Protein AF-W6K1G2-F1 (afdb_monomer)

pLDDT: mean 79.4, std 18.39, range [37.5, 97.88]

Solvent-accessible surface area (backbone atoms only — not comparable to full-atom values): 11078 Å² total; per-residue (Å²): 132,87,82,80,72,77,64,84,81,58,84,74,71,88,48,71,78,63,39,63,71,51,42,46,50,53,52,48,40,45,36,41,51,27,43,78,69,74,46,54,43,70,44,72,70,60,45,39,55,40,55,50,36,22,76,40,52,66,53,79,43,53,91,87,42,75,68,30,47,50,51,51,49,51,41,45,74,43,71,51,62,94,76,77,74,61,98,61,58,71,30,63,53,47,52,62,46,47,68,48,44,62,57,49,51,49,48,36,38,74,71,52,27,30,44,80,52,99,68,18,43,34,50,30,74,62,22,48,58,57,48,67,68,54,77,47,73,66,46,54,24,41,47,56,29,28,51,51,29,47,67,67,49,66,85,42,53,69,76,52,42,52,54,52,51,37,63,50,44,45,86,35,29,61,51,53,56,58,52,50,53,52,55,54,55,60,60,64,67,71,77,76,83,131

Nearest PDB structures (foldseek):
  1mw9-assembly1_X  TM=4.665E-01  e=3.250E-01  Escherichia coli
  7oyk-assembly2_CCC  TM=5.240E-01  e=6.792E-01  Bacillus subtilis subsp. subtilis str. 168
  8r3g-assembly1_C  TM=4.782E-01  e=9.580E-01  Bacillus subtilis
  4rul-assembly1_A  TM=3.986E-01  e=4.815E-01  Escherichia coli DH1
  7oyk-assembly2_DDD  TM=4.436E-01  e=1.225E+00  Bacillus subtilis subsp. subtilis str. 168

Radius of gyration: 17.87 Å; Cα contacts (8 Å, |Δi|>4): 187; chains: 1; bounding box: 50×49×45 Å

Organism: NCBI:txid1193182

Foldseek 3Di:
DDDPPPPPPPDDDPDLCVDLVSLLLLLLLLQLLCVVVVNADADLVLSLQLSLCLVPVVLLADPPDPVSVVLVVVLVVLVDDNPPDDVDQSLVVSVVSSVCSVVSVVVCVVVQQWDQDPRGIHGDPVSNVVSVPPPDSNSVSSSSSSNVSCVPQSVDDPVRNLVSSLVSSDPSSVSVVVVVVVVVVVVVVPPPDD

Secondary structure (DSSP, 8-state):
-------TTSPPP-SGGGSHHHHHHHHHHHHHHHHHTT--B--HHHHHHHHHHHH-GGGG--SS-HHHHHHHHHHHHTT--TT---SS-HHHHHHHHHHHHHHHHHHHHHTTSEEEETTEEEE-HHHHHHHHT--SHHHHHHHHHHHHHHHHHTTS-HHHHHHHHHHHHGGGGHHHHHHHHHHHHHHHTTS---

Structure (mmCIF, N/CA/C/O backbone):
data_AF-W6K1G2-F1
#
_entry.id   AF-W6K1G2-F1
#
loop_
_atom_site.group_PDB
_atom_site.id
_atom_site.type_symbol
_atom_site.label_atom_id
_atom_site.label_alt_id
_atom_site.label_comp_id
_atom_site.label_asym_id
_atom_site.label_entity_id
_atom_site.label_seq_id
_atom_site.pdbx_PDB_ins_code
_atom_site.Cartn_x
_atom_site.Cartn_y
_atom_site.Cartn_z
_atom_site.occupancy
_atom_site.B_iso_or_equiv
_atom_site.auth_seq_id
_atom_site.auth_comp_id
_atom_site.auth_asym_id
_atom_site.auth_atom_id
_atom_site.pdbx_PDB_model_num
ATOM 1 N N . MET A 1 1 ? 4.754 -32.978 22.670 1.00 40.12 1 MET A N 1
ATOM 2 C CA . MET A 1 1 ? 5.882 -32.391 21.921 1.00 40.12 1 MET A CA 1
ATOM 3 C C . MET A 1 1 ? 5.536 -32.533 20.452 1.00 40.12 1 MET A C 1
ATOM 5 O O . MET A 1 1 ? 5.491 -33.674 20.011 1.00 40.12 1 MET A O 1
ATOM 9 N N . PRO A 1 2 ? 5.142 -31.468 19.736 1.00 41.69 2 PRO A N 1
ATOM 10 C CA . PRO A 1 2 ? 4.895 -31.586 18.309 1.00 41.69 2 PRO A CA 1
ATOM 11 C C . PRO A 1 2 ? 6.233 -31.750 17.588 1.00 41.69 2 PRO A C 1
ATOM 13 O O . PRO A 1 2 ? 7.170 -30.987 17.817 1.00 41.69 2 PRO A O 1
ATOM 16 N N . ASP A 1 3 ? 6.304 -32.791 16.771 1.00 44.34 3 ASP A N 1
ATOM 17 C CA . ASP A 1 3 ? 7.420 -33.111 15.896 1.00 44.34 3 ASP A CA 1
ATOM 18 C C . ASP A 1 3 ? 7.492 -32.054 14.785 1.00 44.34 3 ASP A C 1
ATOM 20 O O . ASP A 1 3 ? 6.604 -31.953 13.938 1.00 44.34 3 ASP A O 1
ATOM 24 N N . HIS A 1 4 ? 8.516 -31.202 14.832 1.00 48.41 4 HIS A N 1
ATOM 25 C CA . HIS A 1 4 ? 8.842 -30.270 13.757 1.00 48.41 4 HIS A CA 1
ATOM 26 C C . HIS A 1 4 ? 9.741 -30.978 12.741 1.00 48.41 4 HIS A C 1
ATOM 28 O O . HIS A 1 4 ? 10.870 -30.554 12.489 1.00 48.41 4 HIS A O 1
ATOM 34 N N . SER A 1 5 ? 9.252 -32.068 12.152 1.00 51.19 5 SER A N 1
ATOM 35 C CA . SER A 1 5 ? 9.843 -32.613 10.939 1.00 51.19 5 SER A CA 1
ATOM 36 C C . SER A 1 5 ? 9.664 -31.561 9.843 1.00 51.19 5 SER A C 1
ATOM 38 O O . SER A 1 5 ? 8.561 -31.375 9.327 1.00 51.19 5 SER A O 1
ATOM 40 N N . LEU A 1 6 ? 10.727 -30.806 9.553 1.00 52.78 6 LEU A N 1
ATOM 41 C CA . LEU A 1 6 ? 10.796 -29.914 8.400 1.00 52.78 6 LEU A CA 1
ATOM 42 C C . LEU A 1 6 ? 10.468 -30.748 7.161 1.00 52.78 6 LEU A C 1
ATOM 44 O O . LEU A 1 6 ? 11.265 -31.587 6.747 1.00 52.78 6 LEU A O 1
ATOM 48 N N . ASP A 1 7 ? 9.276 -30.548 6.611 1.00 57.78 7 ASP A N 1
ATOM 49 C CA . ASP A 1 7 ? 8.881 -31.153 5.352 1.00 57.78 7 ASP A CA 1
ATOM 50 C C . ASP A 1 7 ? 9.747 -30.558 4.233 1.00 57.78 7 ASP A C 1
ATOM 52 O O . ASP A 1 7 ? 9.487 -29.471 3.718 1.00 57.78 7 ASP A O 1
ATOM 56 N N . LEU A 1 8 ? 10.813 -31.278 3.884 1.00 53.78 8 LEU A N 1
ATOM 57 C CA . LEU A 1 8 ? 11.755 -30.913 2.824 1.00 53.78 8 LEU A CA 1
ATOM 58 C C . LEU A 1 8 ? 11.122 -30.968 1.421 1.00 53.78 8 LEU A C 1
ATOM 60 O O . LEU A 1 8 ? 11.785 -30.600 0.453 1.00 53.78 8 LEU A O 1
ATOM 64 N N . SER A 1 9 ? 9.871 -31.434 1.295 1.00 55.88 9 SER A N 1
ATOM 65 C CA . SER A 1 9 ? 9.120 -31.440 0.034 1.00 55.88 9 SER A CA 1
ATOM 66 C C . SER A 1 9 ? 8.287 -30.173 -0.188 1.00 55.88 9 SER A C 1
ATOM 68 O O . SER A 1 9 ? 7.839 -29.919 -1.308 1.00 55.88 9 SER A O 1
ATOM 70 N N . SER A 1 10 ? 8.120 -29.343 0.846 1.00 50.88 10 SER A N 1
ATOM 71 C CA . SER A 1 10 ? 7.424 -28.067 0.724 1.00 50.88 10 SER A CA 1
ATOM 72 C C . SER A 1 10 ? 8.234 -27.094 -0.150 1.00 50.88 10 SER A C 1
ATOM 74 O O . SER A 1 10 ? 9.444 -26.947 0.053 1.00 50.88 10 SER A O 1
ATOM 76 N N . PRO A 1 11 ? 7.608 -26.405 -1.126 1.00 52.06 11 PRO A N 1
ATOM 77 C CA . PRO A 1 11 ? 8.314 -25.472 -1.996 1.00 52.06 11 PRO A CA 1
ATOM 78 C C . PRO A 1 11 ? 8.978 -24.375 -1.159 1.00 52.06 11 PRO A C 1
ATOM 80 O O . PRO A 1 11 ? 8.313 -23.668 -0.402 1.00 52.06 11 PRO A O 1
ATOM 83 N N . VAL A 1 12 ? 10.301 -24.242 -1.292 1.00 53.56 12 VAL A N 1
ATOM 84 C CA . VAL A 1 12 ? 11.078 -23.215 -0.588 1.00 53.56 12 VAL A CA 1
ATOM 85 C C . VAL A 1 12 ? 10.637 -21.841 -1.100 1.00 53.56 12 VAL A C 1
ATOM 87 O O . VAL A 1 12 ? 10.805 -21.588 -2.298 1.00 53.56 12 VAL A O 1
ATOM 90 N N . PRO A 1 13 ? 10.120 -20.951 -0.230 1.00 56.84 13 PRO A N 1
ATOM 91 C CA . PRO A 1 13 ? 9.790 -19.575 -0.590 1.00 56.84 13 PRO A CA 1
ATOM 92 C C . PRO A 1 13 ? 10.978 -18.903 -1.291 1.00 56.84 13 PRO A C 1
ATOM 94 O O . PRO A 1 13 ? 12.063 -18.805 -0.714 1.00 56.84 13 PRO A O 1
ATOM 97 N N . GLN A 1 14 ? 10.795 -18.476 -2.540 1.00 62.59 14 GLN A N 1
ATOM 98 C CA . GLN A 1 14 ? 11.872 -17.901 -3.357 1.00 62.59 14 GLN A CA 1
ATOM 99 C C . GLN A 1 14 ? 11.933 -16.378 -3.209 1.00 62.59 14 GLN A C 1
ATOM 101 O O . GLN A 1 14 ? 12.978 -15.772 -3.447 1.00 62.59 14 GLN A O 1
ATOM 106 N N . ALA A 1 15 ? 10.826 -15.754 -2.799 1.00 68.19 15 ALA A N 1
ATOM 107 C CA . ALA A 1 15 ? 10.725 -14.316 -2.617 1.00 68.19 15 ALA A CA 1
ATOM 108 C C . ALA A 1 15 ? 10.075 -13.948 -1.265 1.00 68.19 15 ALA A C 1
ATOM 110 O O . ALA A 1 15 ? 9.325 -14.740 -0.692 1.00 68.19 15 ALA A O 1
ATOM 111 N N . PRO A 1 16 ? 10.342 -12.748 -0.711 1.00 70.69 16 PRO A N 1
ATOM 112 C CA . PRO A 1 16 ? 9.756 -12.323 0.564 1.00 70.69 16 PRO A CA 1
ATOM 113 C C . PRO A 1 16 ? 8.219 -12.375 0.593 1.00 70.69 16 PRO A C 1
ATOM 115 O O . PRO A 1 16 ? 7.633 -12.704 1.622 1.00 70.69 16 PRO A O 1
ATOM 118 N N . ASP A 1 17 ? 7.561 -12.108 -0.538 1.00 73.06 17 ASP A N 1
ATOM 119 C CA . ASP A 1 17 ? 6.106 -12.156 -0.719 1.00 73.06 17 ASP A CA 1
ATOM 120 C C . ASP A 1 17 ? 5.518 -13.581 -0.699 1.00 73.06 17 ASP A C 1
ATOM 122 O O . ASP A 1 17 ? 4.303 -13.747 -0.575 1.00 73.06 17 ASP A O 1
ATOM 126 N N . ASP A 1 18 ? 6.342 -14.626 -0.701 1.00 74.69 18 ASP A N 1
ATOM 127 C CA . ASP A 1 18 ? 5.882 -15.998 -0.463 1.00 74.69 18 ASP A CA 1
ATOM 128 C C . ASP A 1 18 ? 5.580 -16.248 1.027 1.00 74.69 18 ASP A C 1
ATOM 130 O O . ASP A 1 18 ? 4.686 -17.031 1.367 1.00 74.69 18 ASP A O 1
ATOM 134 N N . TYR A 1 19 ? 6.221 -15.504 1.936 1.00 84.81 19 TYR A N 1
ATOM 135 C CA . TYR A 1 19 ? 5.977 -15.609 3.374 1.00 84.81 19 TYR A CA 1
ATOM 136 C C . TYR A 1 19 ? 4.716 -14.841 3.787 1.00 84.81 19 TYR A C 1
ATOM 138 O O . TYR A 1 19 ? 4.645 -13.615 3.703 1.00 84.81 19 TYR A O 1
ATOM 146 N N . GLN A 1 20 ? 3.725 -15.550 4.334 1.00 89.56 20 GLN A N 1
ATOM 147 C CA . GLN A 1 20 ? 2.457 -14.946 4.758 1.00 89.56 20 GLN A CA 1
ATOM 148 C C . GLN A 1 20 ? 2.638 -13.807 5.768 1.00 89.56 20 GLN A C 1
ATOM 150 O O . GLN A 1 20 ? 2.022 -12.759 5.622 1.00 89.56 20 GLN A O 1
ATOM 155 N N . ARG A 1 21 ? 3.513 -13.972 6.769 1.00 91.06 21 ARG A N 1
ATOM 156 C CA . ARG A 1 21 ? 3.774 -12.923 7.773 1.00 91.06 21 ARG A CA 1
ATOM 157 C C . ARG A 1 21 ? 4.273 -11.629 7.135 1.00 91.06 21 ARG A C 1
ATOM 159 O O . ARG A 1 21 ? 3.867 -10.548 7.547 1.00 91.06 21 ARG A O 1
ATOM 166 N N . PHE A 1 22 ? 5.122 -11.749 6.116 1.00 90.00 22 PHE A N 1
ATOM 167 C CA . PHE A 1 22 ? 5.624 -10.603 5.374 1.00 90.00 22 PHE A CA 1
ATOM 168 C C . PHE A 1 22 ? 4.497 -9.915 4.601 1.00 90.00 22 PHE A C 1
ATOM 170 O O . PHE A 1 22 ? 4.330 -8.705 4.727 1.00 90.00 22 PHE A O 1
ATOM 177 N N . ARG A 1 23 ? 3.665 -10.682 3.882 1.00 91.56 23 ARG A N 1
ATOM 178 C CA . ARG A 1 23 ? 2.493 -10.140 3.175 1.00 91.56 23 ARG A CA 1
ATOM 179 C C . ARG A 1 23 ? 1.502 -9.451 4.109 1.00 91.56 23 ARG A C 1
ATOM 181 O O . ARG A 1 23 ? 1.068 -8.346 3.808 1.00 91.56 23 ARG A O 1
ATOM 188 N N . LEU A 1 24 ? 1.192 -10.056 5.257 1.00 95.25 24 LEU A N 1
ATOM 189 C CA . LEU A 1 24 ? 0.321 -9.455 6.273 1.00 95.25 24 LEU A CA 1
ATOM 190 C C . LEU A 1 24 ? 0.903 -8.139 6.800 1.00 95.25 24 LEU A C 1
ATOM 192 O O . LEU A 1 24 ? 0.169 -7.166 6.934 1.00 95.25 24 LEU A O 1
ATOM 196 N N . GLY A 1 25 ? 2.217 -8.086 7.041 1.00 95.62 25 GLY A N 1
ATOM 197 C CA . GLY A 1 25 ? 2.906 -6.855 7.428 1.00 95.62 25 GLY A CA 1
ATOM 198 C C . GLY A 1 25 ? 2.812 -5.769 6.354 1.00 95.62 25 GLY A C 1
ATOM 199 O O . GLY A 1 25 ? 2.449 -4.637 6.660 1.00 95.62 25 GLY A O 1
ATOM 200 N N . GLN A 1 26 ? 3.063 -6.108 5.085 1.00 94.56 26 GLN A N 1
ATOM 201 C CA . GLN A 1 26 ? 2.906 -5.166 3.969 1.00 94.56 26 GLN A CA 1
ATOM 202 C C . GLN A 1 26 ? 1.470 -4.656 3.839 1.00 94.56 26 GLN A C 1
ATOM 204 O O . GLN A 1 26 ? 1.249 -3.458 3.672 1.00 94.56 26 GLN A O 1
ATOM 209 N N . LEU A 1 27 ? 0.492 -5.555 3.925 1.00 96.31 27 LEU A N 1
ATOM 210 C CA . LEU A 1 27 ? -0.912 -5.197 3.807 1.00 96.31 27 LEU A CA 1
ATOM 211 C C . LEU A 1 27 ? -1.351 -4.298 4.968 1.00 96.31 27 LEU A C 1
ATOM 213 O O . LEU A 1 27 ? -2.023 -3.294 4.745 1.00 96.31 27 LEU A O 1
ATOM 217 N N . LEU A 1 28 ? -0.903 -4.597 6.191 1.00 97.31 28 LEU A N 1
ATOM 218 C CA . LEU A 1 28 ? -1.152 -3.758 7.359 1.00 97.31 28 LEU A CA 1
ATOM 219 C C . LEU A 1 28 ? -0.550 -2.357 7.188 1.00 97.31 28 LEU A C 1
ATOM 221 O O . LEU A 1 28 ? -1.239 -1.372 7.436 1.00 97.31 28 LEU A O 1
ATOM 225 N N . LEU A 1 29 ? 0.699 -2.255 6.717 1.00 97.38 29 LEU A N 1
ATOM 226 C CA . LEU A 1 29 ? 1.343 -0.967 6.432 1.00 97.38 29 LEU A CA 1
ATOM 227 C C . LEU A 1 29 ? 0.595 -0.173 5.359 1.00 97.38 29 LEU A C 1
ATOM 229 O O . LEU A 1 29 ? 0.445 1.038 5.487 1.00 97.38 29 LEU A O 1
ATOM 233 N N . LEU A 1 30 ? 0.095 -0.836 4.316 1.00 97.00 30 LEU A N 1
ATOM 234 C CA . LEU A 1 30 ? -0.695 -0.180 3.277 1.00 97.00 30 LEU A CA 1
ATOM 235 C C . LEU A 1 30 ? -1.988 0.418 3.845 1.00 97.00 30 LEU A C 1
ATOM 237 O O . LEU A 1 30 ? -2.301 1.574 3.564 1.00 97.00 30 LEU A O 1
ATOM 241 N N . VAL A 1 31 ? -2.723 -0.351 4.654 1.00 96.50 31 VAL A N 1
ATOM 242 C CA . VAL A 1 31 ? -3.962 0.119 5.294 1.00 96.50 31 VAL A CA 1
ATOM 243 C C . VAL A 1 31 ? -3.668 1.225 6.318 1.00 96.50 31 VAL A C 1
ATOM 245 O O . VAL A 1 31 ? -4.444 2.178 6.413 1.00 96.50 31 VAL A O 1
ATOM 248 N N . ALA A 1 32 ? -2.536 1.155 7.029 1.00 96.31 32 ALA A N 1
ATOM 249 C CA . ALA A 1 32 ? -2.072 2.218 7.924 1.00 96.31 32 ALA A CA 1
ATOM 250 C C . ALA A 1 32 ? -1.879 3.537 7.163 1.00 96.31 32 ALA A C 1
ATOM 252 O O . ALA A 1 32 ? -2.534 4.527 7.480 1.00 96.31 32 ALA A O 1
ATOM 253 N N . VAL A 1 33 ? -1.079 3.525 6.090 1.00 96.94 33 VAL A N 1
ATOM 254 C CA . VAL A 1 33 ? -0.812 4.716 5.263 1.00 96.94 33 VAL A CA 1
ATOM 255 C C . VAL A 1 33 ? -2.097 5.257 4.629 1.00 96.94 33 VAL A C 1
ATOM 257 O O . VAL A 1 33 ? -2.294 6.469 4.553 1.00 96.94 33 VAL A O 1
ATOM 260 N N . ALA A 1 34 ? -2.996 4.376 4.183 1.00 95.50 34 ALA A N 1
ATOM 261 C CA . ALA A 1 34 ? -4.300 4.769 3.655 1.00 95.50 34 ALA A CA 1
ATOM 262 C C . ALA A 1 34 ? -5.143 5.507 4.708 1.00 95.50 34 ALA A C 1
ATOM 264 O O . ALA A 1 34 ? -5.713 6.561 4.418 1.00 95.50 34 ALA A O 1
ATOM 265 N N . THR A 1 35 ? -5.160 4.994 5.941 1.00 93.31 35 THR A N 1
ATOM 266 C CA . THR A 1 35 ? -5.881 5.608 7.064 1.00 93.31 35 THR A CA 1
ATOM 267 C C . THR A 1 35 ? -5.262 6.954 7.453 1.00 93.31 35 THR A C 1
ATOM 269 O O . THR A 1 35 ? -5.982 7.941 7.571 1.00 93.31 35 THR A O 1
ATOM 272 N N . GLU A 1 36 ? -3.934 7.035 7.571 1.00 92.88 36 GLU A N 1
ATOM 273 C CA . GLU A 1 36 ? -3.197 8.268 7.899 1.00 92.88 36 GLU A CA 1
ATOM 274 C C . GLU A 1 36 ? -3.423 9.389 6.876 1.00 92.88 36 GLU A C 1
ATOM 276 O O . GLU A 1 36 ? -3.470 10.565 7.231 1.00 92.88 36 GLU A O 1
ATOM 281 N N . GLN A 1 37 ? -3.597 9.040 5.599 1.00 93.06 37 GLN A N 1
ATOM 282 C CA . GLN A 1 37 ? -3.892 10.007 4.539 1.00 93.06 37 GLN A CA 1
ATOM 283 C C . GLN A 1 37 ? -5.378 10.367 4.417 1.00 93.06 37 GLN A C 1
ATOM 285 O O . GLN A 1 37 ? -5.728 11.127 3.511 1.00 93.06 37 GLN A O 1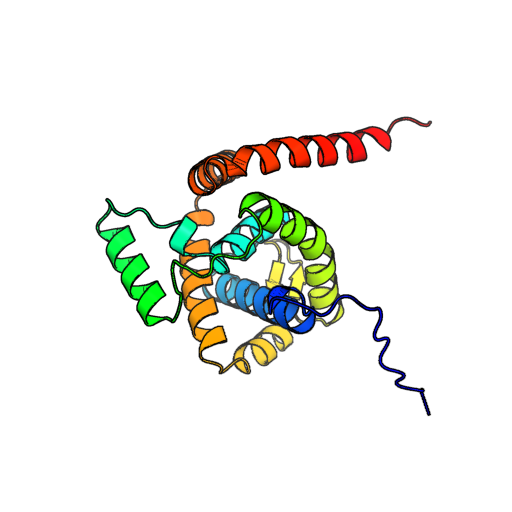
ATOM 290 N N . GLY A 1 38 ? -6.252 9.813 5.264 1.00 89.56 38 GLY A N 1
ATOM 291 C CA . GLY A 1 38 ? -7.702 9.998 5.156 1.00 89.56 38 GLY A CA 1
ATOM 292 C C . GLY A 1 38 ? -8.278 9.428 3.856 1.00 89.56 38 GLY A C 1
ATOM 293 O O . GLY A 1 38 ? -9.196 10.003 3.278 1.00 89.56 38 GLY A O 1
ATOM 294 N N . LYS A 1 39 ? -7.697 8.334 3.347 1.00 88.00 39 LYS A N 1
ATOM 295 C CA . LYS A 1 39 ? -8.080 7.678 2.087 1.00 88.00 39 LYS A CA 1
ATOM 296 C C . LYS A 1 39 ? -8.475 6.224 2.361 1.00 88.00 39 LYS A C 1
ATOM 298 O O . LYS A 1 39 ? -7.703 5.325 2.018 1.00 88.00 39 LYS A O 1
ATOM 303 N N . PRO A 1 40 ? -9.634 5.974 2.995 1.00 79.00 40 PRO A N 1
ATOM 304 C CA . PRO A 1 40 ? -10.055 4.619 3.329 1.00 79.00 40 PRO A CA 1
ATOM 305 C C . PRO A 1 40 ? -10.186 3.751 2.070 1.00 79.00 40 PRO A C 1
ATOM 307 O O . PRO A 1 40 ? -10.478 4.233 0.970 1.00 79.00 40 PRO A O 1
ATOM 310 N N . VAL A 1 41 ? -9.920 2.451 2.211 1.00 87.62 41 VAL A N 1
ATOM 311 C CA . VAL A 1 41 ? -9.928 1.529 1.071 1.00 87.62 41 VAL A CA 1
ATOM 312 C C . VAL A 1 41 ? -11.309 0.898 0.932 1.00 87.62 41 VAL A C 1
ATOM 314 O O . VAL A 1 41 ? -11.654 -0.029 1.655 1.00 87.62 41 VAL A O 1
ATOM 317 N N . HIS A 1 42 ? -12.096 1.394 -0.021 1.00 87.62 42 HIS A N 1
ATOM 318 C CA . HIS A 1 42 ? -13.509 1.021 -0.161 1.00 87.62 42 HIS A CA 1
ATOM 319 C C . HIS A 1 42 ? -13.760 -0.427 -0.606 1.00 87.62 42 HIS A C 1
ATOM 321 O O . HIS A 1 42 ? -14.771 -1.011 -0.231 1.00 87.62 42 HIS A O 1
ATOM 327 N N . THR A 1 43 ? -12.881 -1.014 -1.425 1.00 89.50 43 THR A N 1
ATOM 328 C CA . THR A 1 43 ? -13.096 -2.358 -1.986 1.00 89.50 43 THR A CA 1
ATOM 329 C C . THR A 1 43 ? -11.811 -3.177 -2.019 1.00 89.50 43 THR A C 1
ATOM 331 O O . THR A 1 43 ? -10.708 -2.635 -2.141 1.00 89.50 43 THR A O 1
ATOM 334 N N . ILE A 1 44 ? -11.957 -4.506 -1.959 1.00 89.56 44 ILE A N 1
ATOM 335 C CA . ILE A 1 44 ? -10.836 -5.454 -2.081 1.00 89.56 44 ILE A CA 1
ATOM 336 C C . ILE A 1 44 ? -10.155 -5.319 -3.450 1.00 89.56 44 ILE A C 1
ATOM 338 O O . ILE A 1 44 ? -8.932 -5.398 -3.538 1.00 89.56 44 ILE A O 1
ATOM 342 N N . ASP A 1 45 ? -10.914 -5.059 -4.516 1.00 87.12 45 ASP A N 1
ATOM 343 C CA . ASP A 1 45 ? -10.335 -4.895 -5.851 1.00 87.12 45 ASP A CA 1
ATOM 344 C C . ASP A 1 45 ? -9.405 -3.683 -5.920 1.00 87.12 45 ASP A C 1
ATOM 346 O O . ASP A 1 45 ? -8.282 -3.792 -6.414 1.00 87.12 45 ASP A O 1
ATOM 350 N N . ARG A 1 46 ? -9.819 -2.542 -5.352 1.00 92.00 46 ARG A N 1
ATOM 351 C CA . ARG A 1 46 ? -8.965 -1.348 -5.262 1.00 92.00 46 ARG A CA 1
ATOM 352 C C . ARG A 1 46 ? -7.744 -1.594 -4.386 1.00 92.00 46 ARG A C 1
ATOM 354 O O . ARG A 1 46 ? -6.644 -1.189 -4.762 1.00 92.00 46 ARG A O 1
ATOM 361 N N . LEU A 1 47 ? -7.922 -2.308 -3.273 1.00 92.44 47 LEU A N 1
ATOM 362 C CA . LEU A 1 47 ? -6.819 -2.725 -2.410 1.00 92.44 47 LEU A CA 1
ATOM 363 C C . LEU A 1 47 ? -5.775 -3.540 -3.186 1.00 92.44 47 LEU A C 1
ATOM 365 O O . LEU A 1 47 ? -4.586 -3.312 -2.998 1.00 92.44 47 LEU A O 1
ATOM 369 N N . GLY A 1 48 ? -6.202 -4.415 -4.102 1.00 90.94 48 GLY A N 1
ATOM 370 C CA . GLY A 1 48 ? -5.299 -5.209 -4.940 1.00 90.94 48 GLY A CA 1
ATOM 371 C C . GLY A 1 48 ? -4.433 -4.368 -5.873 1.00 90.94 48 GLY A C 1
ATOM 372 O O . GLY A 1 48 ? -3.232 -4.618 -5.984 1.00 90.94 48 GLY A O 1
ATOM 373 N N . TYR A 1 49 ? -4.996 -3.322 -6.482 1.00 91.94 49 TYR A N 1
ATOM 374 C CA . TYR A 1 49 ? -4.197 -2.366 -7.254 1.00 91.94 49 TYR A CA 1
ATOM 375 C C . TYR A 1 49 ? -3.202 -1.618 -6.366 1.00 91.94 49 TYR A C 1
ATOM 377 O O . TYR A 1 49 ? -2.029 -1.503 -6.722 1.00 91.94 49 TYR A O 1
ATOM 385 N N . TYR A 1 50 ? -3.645 -1.129 -5.207 1.00 94.06 50 TYR A N 1
ATOM 386 C CA . TYR A 1 50 ? -2.784 -0.367 -4.303 1.00 94.06 50 TYR A CA 1
ATOM 387 C C . TYR A 1 50 ? -1.621 -1.219 -3.785 1.00 94.06 50 TYR A C 1
ATOM 389 O O . TYR A 1 50 ? -0.476 -0.785 -3.860 1.00 94.06 50 TYR A O 1
ATOM 397 N N . ASP A 1 51 ? -1.901 -2.439 -3.330 1.00 91.81 51 ASP A N 1
ATOM 398 C CA . ASP A 1 51 ? -0.917 -3.392 -2.815 1.00 91.81 51 ASP A CA 1
ATOM 399 C C . ASP A 1 51 ? 0.097 -3.809 -3.887 1.00 91.81 51 ASP A C 1
ATOM 401 O O . ASP A 1 51 ? 1.309 -3.778 -3.658 1.00 91.81 51 ASP A O 1
ATOM 405 N N . PHE A 1 52 ? -0.369 -4.114 -5.101 1.00 89.69 52 PHE A N 1
ATOM 406 C CA . PHE A 1 52 ? 0.532 -4.482 -6.185 1.00 89.69 52 PHE A CA 1
ATOM 407 C C . PHE A 1 52 ? 1.447 -3.328 -6.608 1.00 89.69 52 PHE A C 1
ATOM 409 O O . PHE A 1 52 ? 2.659 -3.521 -6.734 1.00 89.69 52 PHE A O 1
ATOM 416 N N . PHE A 1 53 ? 0.901 -2.130 -6.825 1.00 90.62 53 PHE A N 1
ATOM 417 C CA . PHE A 1 53 ? 1.708 -0.997 -7.274 1.00 90.62 53 PHE A CA 1
ATOM 418 C C . PHE A 1 53 ? 2.590 -0.422 -6.159 1.00 90.62 53 PHE A C 1
ATOM 420 O O . PHE A 1 53 ? 3.704 0.008 -6.446 1.00 90.62 53 PHE A O 1
ATOM 427 N N . ALA A 1 54 ? 2.175 -0.501 -4.891 1.00 92.00 54 ALA A N 1
ATOM 428 C CA . ALA A 1 54 ? 3.038 -0.181 -3.752 1.00 92.00 54 ALA A CA 1
ATOM 429 C C . ALA A 1 54 ? 4.243 -1.134 -3.660 1.00 92.00 54 ALA A C 1
ATOM 431 O O . ALA A 1 54 ? 5.346 -0.718 -3.305 1.00 92.00 54 ALA A O 1
ATOM 432 N N . ALA A 1 55 ? 4.081 -2.405 -4.030 1.00 87.56 55 ALA A N 1
ATOM 433 C CA . ALA A 1 55 ? 5.198 -3.344 -4.115 1.0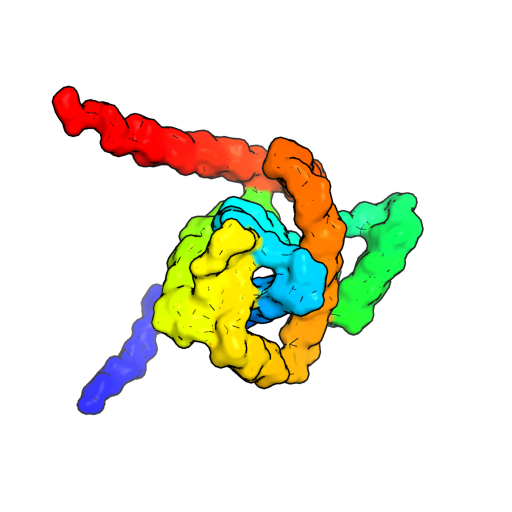0 87.56 55 ALA A CA 1
ATOM 434 C C . ALA A 1 55 ? 6.075 -3.148 -5.371 1.00 87.56 55 ALA A C 1
ATOM 436 O O . ALA A 1 55 ? 7.192 -3.662 -5.417 1.00 87.56 55 ALA A O 1
ATOM 437 N N . ASN A 1 56 ? 5.596 -2.421 -6.388 1.00 86.69 56 ASN A N 1
ATOM 438 C CA . ASN A 1 56 ? 6.272 -2.252 -7.678 1.00 86.69 56 ASN A CA 1
ATOM 439 C C . ASN A 1 56 ? 6.186 -0.789 -8.182 1.00 86.69 56 ASN A C 1
ATOM 441 O O . ASN A 1 56 ? 5.628 -0.540 -9.256 1.00 86.69 56 ASN A O 1
ATOM 445 N N . PRO A 1 57 ? 6.741 0.199 -7.451 1.00 88.25 57 PRO A N 1
ATOM 446 C CA . PRO A 1 57 ? 6.483 1.617 -7.716 1.00 88.25 57 PRO A CA 1
ATOM 447 C C . PRO A 1 57 ? 6.943 2.100 -9.092 1.00 88.25 57 PRO A C 1
ATOM 449 O O . PRO A 1 57 ? 6.301 2.969 -9.676 1.00 88.25 57 PRO A O 1
ATOM 452 N N . PHE A 1 58 ? 8.016 1.524 -9.644 1.00 86.31 58 PHE A N 1
ATOM 453 C CA . PHE A 1 58 ? 8.535 1.911 -10.960 1.00 86.31 58 PHE A CA 1
ATOM 454 C C . PHE A 1 58 ? 7.590 1.580 -12.119 1.00 86.31 58 PHE A C 1
ATOM 456 O O . PHE A 1 58 ? 7.735 2.181 -13.175 1.00 86.31 58 PHE A O 1
ATOM 463 N N . LEU A 1 59 ? 6.603 0.694 -11.934 1.00 85.50 59 LEU A N 1
ATOM 464 C CA . LEU A 1 59 ? 5.571 0.470 -12.954 1.00 85.50 59 LEU A CA 1
ATOM 465 C C . LEU A 1 59 ? 4.687 1.709 -13.153 1.00 85.50 59 LEU A C 1
ATOM 467 O O . LEU A 1 59 ? 4.140 1.902 -14.229 1.00 85.50 59 LEU A O 1
ATOM 471 N N . MET A 1 60 ? 4.553 2.558 -12.128 1.00 86.69 60 MET A N 1
ATOM 472 C CA . MET A 1 60 ? 3.722 3.763 -12.186 1.00 86.69 60 MET A CA 1
ATOM 473 C C . MET A 1 60 ? 4.464 4.999 -12.704 1.00 86.69 60 MET A C 1
ATOM 475 O O . MET A 1 60 ? 3.855 6.069 -12.770 1.00 86.69 60 MET A O 1
ATOM 479 N N . LEU A 1 61 ? 5.770 4.899 -12.966 1.00 85.25 61 LEU A N 1
ATOM 480 C CA . LEU A 1 61 ? 6.654 6.039 -13.208 1.00 85.25 61 LEU A CA 1
ATOM 481 C C . LEU A 1 61 ? 7.186 5.992 -14.639 1.00 85.25 61 LEU A C 1
ATOM 483 O O . LEU A 1 61 ? 7.894 5.056 -15.002 1.00 85.25 61 LEU A O 1
ATOM 487 N N . GLY A 1 62 ? 6.845 7.000 -15.440 1.00 75.69 62 GLY A N 1
ATOM 488 C CA . GLY A 1 62 ? 7.404 7.192 -16.773 1.00 75.69 62 GLY A CA 1
ATOM 489 C C . GLY A 1 62 ? 8.715 7.980 -16.750 1.00 75.69 62 GLY A C 1
ATOM 490 O O . GLY A 1 62 ? 9.005 8.723 -15.816 1.00 75.69 62 GLY A O 1
ATOM 491 N N . ASP A 1 63 ? 9.502 7.864 -17.819 1.00 70.69 63 ASP A N 1
ATOM 492 C CA . ASP A 1 63 ? 10.788 8.570 -17.931 1.00 70.69 63 ASP A CA 1
ATOM 493 C C . ASP A 1 63 ? 10.650 10.022 -18.438 1.00 70.69 63 ASP A C 1
ATOM 495 O O . ASP A 1 63 ? 11.589 10.813 -18.336 1.00 70.69 63 ASP A O 1
ATOM 499 N N . SER A 1 64 ? 9.486 10.400 -18.978 1.00 68.94 64 SER A N 1
ATOM 500 C CA . SER A 1 64 ? 9.291 11.662 -19.709 1.00 68.94 64 SER A CA 1
ATOM 501 C C . SER A 1 64 ? 8.690 12.814 -18.896 1.00 68.94 64 SER A C 1
ATOM 503 O O . SER A 1 64 ? 8.732 13.951 -19.359 1.00 68.94 64 SER A O 1
ATOM 505 N N . ASP A 1 65 ? 8.123 12.554 -17.715 1.00 84.00 65 ASP A N 1
ATOM 506 C CA . ASP A 1 65 ? 7.502 13.582 -16.868 1.00 84.00 65 ASP A CA 1
ATOM 507 C C . ASP A 1 65 ? 8.428 13.999 -15.711 1.00 84.00 65 ASP A C 1
ATOM 509 O O . ASP A 1 65 ? 9.007 13.161 -15.020 1.00 84.00 65 ASP A O 1
ATOM 513 N N . ALA A 1 66 ? 8.568 15.306 -15.470 1.00 78.69 66 ALA A N 1
ATOM 514 C CA . ALA A 1 66 ? 9.455 15.828 -14.425 1.00 78.69 66 ALA A CA 1
ATOM 515 C C . ALA A 1 66 ? 9.002 15.430 -13.005 1.00 78.69 66 ALA A C 1
ATOM 517 O O . ALA A 1 66 ? 9.832 15.221 -12.113 1.00 78.69 66 ALA A O 1
ATOM 518 N N . GLY A 1 67 ? 7.689 15.298 -12.785 1.00 83.69 67 GLY A N 1
ATOM 519 C CA . GLY A 1 67 ? 7.124 14.778 -11.543 1.00 83.69 67 GLY A CA 1
ATOM 520 C C . GLY A 1 67 ? 7.435 13.293 -11.354 1.00 83.69 67 GLY A C 1
ATOM 521 O O . GLY A 1 67 ? 7.807 12.882 -10.250 1.00 83.69 67 GLY A O 1
ATOM 522 N N . ASP A 1 68 ? 7.359 12.506 -12.426 1.00 85.69 68 ASP A N 1
ATOM 523 C CA . ASP A 1 68 ? 7.727 11.087 -12.422 1.00 85.69 68 ASP A CA 1
ATOM 524 C C . ASP A 1 68 ? 9.223 10.877 -12.164 1.00 85.69 68 ASP A C 1
ATOM 526 O O . ASP A 1 68 ? 9.581 10.028 -11.350 1.00 85.69 68 ASP A O 1
ATOM 530 N N . GLN A 1 69 ? 10.106 11.693 -12.746 1.00 84.62 69 GLN A N 1
ATOM 531 C CA . GLN A 1 69 ? 11.551 11.626 -12.486 1.00 84.62 69 GLN A CA 1
ATOM 532 C C . GLN A 1 69 ? 11.898 11.940 -11.024 1.00 84.62 69 GLN A C 1
ATOM 534 O O . GLN A 1 69 ? 12.754 11.279 -10.417 1.00 84.62 69 GLN A O 1
ATOM 539 N N . LYS A 1 70 ? 11.210 12.922 -10.427 1.00 87.12 70 LYS A N 1
ATOM 540 C CA . LYS A 1 70 ? 11.351 13.233 -9.000 1.00 87.12 70 LYS A CA 1
ATOM 541 C C . LYS A 1 70 ? 10.887 12.059 -8.138 1.00 87.12 70 LYS A C 1
ATOM 543 O O . LYS A 1 70 ? 11.630 11.632 -7.257 1.00 87.12 70 LYS A O 1
ATOM 548 N N . ALA A 1 71 ? 9.708 11.504 -8.421 1.00 86.25 71 ALA A N 1
ATOM 549 C CA . ALA A 1 71 ? 9.193 10.338 -7.708 1.00 86.25 71 ALA A CA 1
ATOM 550 C C . ALA A 1 71 ? 10.101 9.108 -7.889 1.00 86.25 71 ALA A C 1
ATOM 552 O O . ALA A 1 71 ? 10.358 8.390 -6.932 1.00 86.25 71 ALA A O 1
ATOM 553 N N . ALA A 1 72 ? 10.670 8.891 -9.076 1.00 85.56 72 ALA A N 1
ATOM 554 C CA . ALA A 1 72 ? 11.619 7.808 -9.329 1.00 85.56 72 ALA A CA 1
ATOM 555 C C . ALA A 1 72 ? 12.901 7.973 -8.510 1.00 85.56 72 ALA A C 1
ATOM 557 O O . ALA A 1 72 ? 13.438 6.996 -7.991 1.00 85.56 72 ALA A O 1
ATOM 558 N N . THR A 1 73 ? 13.380 9.207 -8.359 1.00 85.50 73 THR A N 1
ATOM 559 C CA . THR A 1 73 ? 14.525 9.517 -7.497 1.00 85.50 73 THR A CA 1
ATOM 560 C C . THR A 1 73 ? 14.195 9.249 -6.030 1.00 85.50 73 THR A C 1
ATOM 562 O O . THR A 1 73 ? 14.975 8.588 -5.351 1.00 85.50 73 THR A O 1
ATOM 565 N N . GLU A 1 74 ? 13.018 9.670 -5.564 1.00 86.31 74 GLU A N 1
ATOM 566 C CA . GLU A 1 74 ? 12.518 9.379 -4.215 1.00 86.31 74 GLU A CA 1
ATOM 567 C C . GLU A 1 74 ? 12.434 7.867 -3.953 1.00 86.31 74 GLU A C 1
ATOM 569 O O . GLU A 1 74 ? 12.937 7.398 -2.937 1.00 86.31 74 GLU A O 1
ATOM 574 N N . MET A 1 75 ? 11.913 7.079 -4.901 1.00 88.00 75 MET A N 1
ATOM 575 C CA . MET A 1 75 ? 11.854 5.616 -4.782 1.00 88.00 75 MET A CA 1
ATOM 576 C C . MET A 1 75 ? 13.244 4.968 -4.728 1.00 88.00 75 MET A C 1
ATOM 578 O O . MET A 1 75 ? 13.453 4.034 -3.957 1.00 88.00 75 MET A O 1
ATOM 582 N N . ARG A 1 76 ? 14.213 5.461 -5.514 1.00 85.38 76 ARG A N 1
ATOM 583 C CA . ARG A 1 76 ? 15.605 4.971 -5.465 1.00 85.38 76 ARG A CA 1
ATOM 584 C C . ARG A 1 76 ? 16.275 5.294 -4.130 1.00 85.38 76 ARG A C 1
ATOM 586 O O . ARG A 1 76 ? 16.999 4.453 -3.602 1.00 85.38 76 ARG A O 1
ATOM 593 N N . LEU A 1 77 ? 16.041 6.494 -3.593 1.00 83.00 77 LEU A N 1
ATOM 594 C CA . LEU A 1 77 ? 16.528 6.897 -2.269 1.00 83.00 77 LEU A CA 1
ATOM 595 C C . LEU A 1 77 ? 15.871 6.068 -1.159 1.00 83.00 77 LEU A C 1
ATOM 597 O O . LEU A 1 77 ? 16.553 5.646 -0.232 1.00 83.0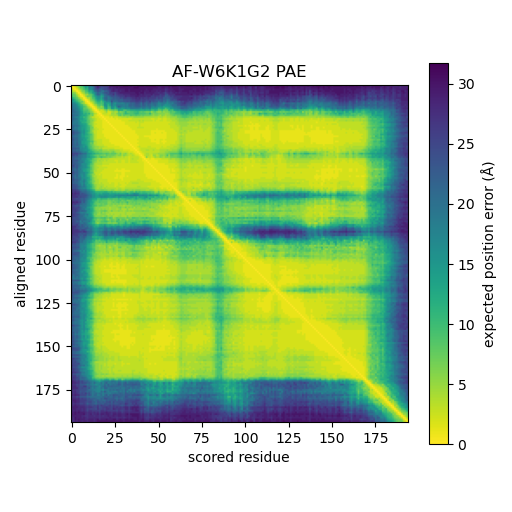0 77 LEU A O 1
ATOM 601 N N . ALA A 1 78 ? 14.589 5.738 -1.316 1.00 80.50 78 ALA A N 1
ATOM 602 C CA . ALA A 1 78 ? 13.857 4.762 -0.516 1.00 80.50 78 ALA A CA 1
ATOM 603 C C . ALA A 1 78 ? 14.238 3.302 -0.853 1.00 80.50 78 ALA A C 1
ATOM 605 O O . ALA A 1 78 ? 13.436 2.396 -0.699 1.00 80.50 78 ALA A O 1
ATOM 606 N N . GLY A 1 79 ? 15.431 3.035 -1.386 1.00 76.50 79 GLY A N 1
ATOM 607 C CA . GLY A 1 79 ? 15.960 1.676 -1.532 1.00 76.50 79 GLY A CA 1
ATOM 608 C C . GLY A 1 79 ? 15.321 0.791 -2.612 1.00 76.50 79 GLY A C 1
ATOM 609 O O . GLY A 1 79 ? 15.812 -0.323 -2.822 1.00 76.50 79 GLY A O 1
ATOM 610 N N . PHE A 1 80 ? 14.296 1.243 -3.345 1.00 75.88 80 PHE A N 1
ATOM 611 C CA . PHE A 1 80 ? 13.744 0.459 -4.452 1.00 75.88 80 PHE A CA 1
ATOM 612 C C . PHE A 1 80 ? 14.715 0.422 -5.631 1.00 75.88 80 PHE A C 1
ATOM 614 O O . PHE A 1 80 ? 15.301 1.431 -6.033 1.00 75.88 80 PHE A O 1
ATOM 621 N N . ARG A 1 81 ? 14.833 -0.750 -6.263 1.00 67.12 81 ARG A N 1
ATOM 622 C CA . ARG A 1 81 ? 15.604 -0.920 -7.499 1.00 67.12 81 ARG A CA 1
ATOM 623 C C . ARG A 1 81 ? 14.691 -1.296 -8.658 1.00 67.12 81 ARG A C 1
ATOM 625 O O . ARG A 1 81 ? 13.945 -2.262 -8.583 1.00 67.12 81 ARG A O 1
ATOM 632 N N . GLN A 1 82 ? 14.842 -0.587 -9.774 1.00 61.78 82 GLN A N 1
ATOM 633 C CA . GLN A 1 82 ? 14.092 -0.815 -11.018 1.00 61.78 82 GLN A CA 1
ATOM 634 C C . GLN A 1 82 ? 14.322 -2.217 -11.623 1.00 61.78 82 GL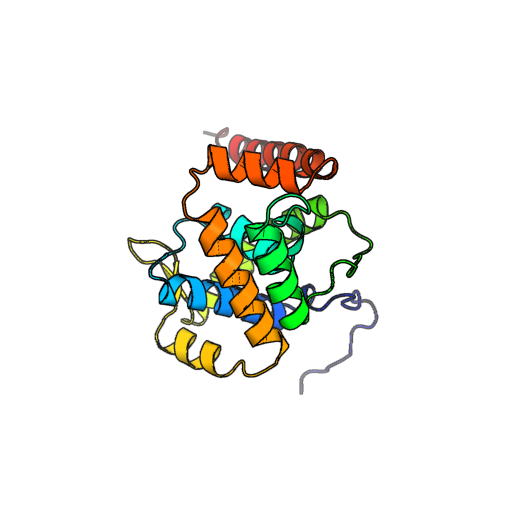N A C 1
ATOM 636 O O . GLN A 1 82 ? 13.505 -2.700 -12.394 1.00 61.78 82 GLN A O 1
ATOM 641 N N . LYS A 1 83 ? 15.427 -2.887 -11.258 1.00 54.31 83 LYS A N 1
ATOM 642 C CA . LYS A 1 83 ? 15.858 -4.197 -11.779 1.00 54.31 83 LYS A CA 1
ATOM 643 C C . LYS A 1 83 ? 15.627 -5.381 -10.827 1.00 54.31 83 LYS A C 1
ATOM 645 O O . LYS A 1 83 ? 16.296 -6.398 -10.990 1.00 54.31 83 LYS A O 1
ATOM 650 N N . GLN A 1 84 ? 14.713 -5.313 -9.853 1.00 48.97 84 GLN A N 1
ATOM 651 C CA . GLN A 1 84 ? 14.230 -6.546 -9.202 1.00 48.97 84 GLN A CA 1
ATOM 652 C C . GLN A 1 84 ? 13.340 -7.325 -10.190 1.00 48.97 84 GLN A C 1
ATOM 654 O O . GLN A 1 84 ? 12.121 -7.388 -10.071 1.00 48.97 84 GLN A O 1
ATOM 659 N N . LEU A 1 85 ? 13.990 -7.869 -11.220 1.00 43.03 85 LEU A N 1
ATOM 660 C CA . LEU A 1 85 ? 13.447 -8.794 -12.199 1.00 43.03 85 LEU A CA 1
ATOM 661 C C . LEU A 1 85 ? 13.146 -10.098 -11.462 1.00 43.03 85 LEU A C 1
ATOM 663 O O . LEU A 1 85 ? 14.009 -10.957 -11.300 1.00 43.03 85 LEU A O 1
ATOM 667 N N . SER A 1 86 ? 11.918 -10.218 -10.969 1.00 46.59 86 SER A N 1
ATOM 668 C CA . SER A 1 86 ? 11.339 -11.529 -10.708 1.00 46.59 86 SER A CA 1
ATOM 669 C C . SER A 1 86 ? 11.198 -12.246 -12.055 1.00 46.59 86 SER A C 1
ATOM 671 O O . SER A 1 86 ? 10.811 -11.627 -13.044 1.00 46.59 86 SER A O 1
ATOM 673 N N . TYR A 1 87 ? 11.517 -13.541 -12.096 1.00 43.16 87 TYR A N 1
ATOM 674 C CA . TYR A 1 87 ? 11.413 -14.397 -13.288 1.00 43.16 87 TYR A CA 1
ATOM 675 C C . TYR A 1 87 ? 9.968 -14.509 -13.824 1.00 43.16 87 TYR A C 1
ATOM 677 O O . TYR A 1 87 ? 9.735 -14.997 -14.926 1.00 43.16 87 TYR A O 1
ATOM 685 N N . THR A 1 88 ? 8.990 -14.027 -13.055 1.00 53.84 88 THR A N 1
ATOM 686 C CA . THR A 1 88 ? 7.566 -14.055 -13.384 1.00 53.84 88 THR A CA 1
ATOM 687 C C . THR A 1 88 ? 7.099 -12.704 -13.924 1.00 53.84 88 THR A C 1
ATOM 689 O O . THR A 1 88 ? 7.318 -11.666 -13.293 1.00 53.84 88 THR A O 1
ATOM 692 N N . ALA A 1 89 ? 6.391 -12.722 -15.060 1.00 63.84 89 ALA A N 1
ATOM 693 C CA . ALA A 1 89 ? 5.801 -11.528 -15.663 1.00 63.84 89 ALA A CA 1
ATOM 694 C C . ALA A 1 89 ? 4.929 -10.751 -14.644 1.00 63.84 89 ALA A C 1
ATOM 696 O O . ALA A 1 89 ? 4.165 -11.375 -13.897 1.00 63.84 89 ALA A O 1
ATOM 697 N N . PRO A 1 90 ? 4.991 -9.404 -14.615 1.00 65.25 90 PRO A N 1
ATOM 698 C CA . PRO A 1 90 ? 4.235 -8.574 -13.671 1.00 65.25 90 PRO A CA 1
ATOM 699 C C . PRO A 1 90 ? 2.732 -8.894 -13.602 1.00 65.25 90 PRO A C 1
ATOM 701 O O . PRO A 1 90 ? 2.178 -8.938 -12.505 1.00 65.25 90 PRO A O 1
ATOM 704 N N . GLY A 1 91 ? 2.093 -9.205 -14.736 1.00 60.59 91 GLY A N 1
ATOM 705 C CA . GLY A 1 91 ? 0.682 -9.612 -14.794 1.00 60.59 91 GLY A CA 1
ATOM 706 C C . GLY A 1 91 ? 0.354 -10.890 -14.007 1.00 60.59 91 GLY A C 1
ATOM 707 O O . GLY A 1 91 ? -0.588 -10.900 -13.219 1.00 60.59 91 GLY A O 1
ATOM 708 N N . ALA A 1 92 ? 1.166 -11.945 -14.121 1.00 64.81 92 ALA A N 1
ATOM 709 C CA . ALA A 1 92 ? 0.957 -13.179 -13.354 1.00 64.81 92 ALA A CA 1
ATOM 710 C C . ALA A 1 92 ? 1.161 -12.958 -11.842 1.00 64.81 92 ALA A C 1
ATOM 712 O O . ALA A 1 92 ? 0.449 -13.529 -11.015 1.00 64.81 92 ALA A O 1
ATOM 713 N N . ARG A 1 93 ? 2.085 -12.062 -11.461 1.00 72.75 93 ARG A N 1
ATOM 714 C CA . ARG A 1 93 ? 2.254 -11.652 -10.057 1.00 72.75 93 ARG A CA 1
ATOM 715 C C . ARG A 1 93 ? 1.040 -10.884 -9.538 1.00 72.75 93 ARG A C 1
ATOM 717 O O . ARG A 1 93 ? 0.667 -11.093 -8.388 1.00 72.75 93 ARG A O 1
ATOM 724 N N . PHE A 1 94 ? 0.426 -10.028 -10.356 1.00 74.44 94 PHE A N 1
ATOM 725 C CA . PHE A 1 94 ? -0.786 -9.298 -9.979 1.00 74.44 94 PHE A CA 1
ATOM 726 C C . PHE A 1 94 ? -1.941 -10.252 -9.659 1.00 74.44 94 PHE A C 1
ATOM 728 O O . PHE A 1 94 ? -2.551 -10.133 -8.597 1.00 74.44 94 PHE A O 1
ATOM 735 N N . VAL A 1 95 ? -2.195 -11.234 -10.527 1.00 73.50 95 VAL A N 1
ATOM 736 C CA . VAL A 1 95 ? -3.283 -12.214 -10.354 1.00 73.50 95 VAL A CA 1
ATOM 737 C C . VAL A 1 95 ? -3.079 -13.044 -9.087 1.00 73.50 95 VAL A C 1
ATOM 739 O O . VAL A 1 95 ? -3.924 -13.008 -8.194 1.00 73.50 95 VAL A O 1
ATOM 742 N N . ASN A 1 96 ? -1.904 -13.664 -8.928 1.00 74.62 96 ASN A N 1
ATOM 743 C CA . ASN A 1 96 ? -1.579 -14.453 -7.733 1.00 74.62 96 ASN A CA 1
ATOM 744 C C . ASN A 1 96 ? -1.645 -13.625 -6.439 1.00 74.62 96 ASN A C 1
ATOM 746 O O . ASN A 1 96 ? -1.858 -14.159 -5.347 1.00 74.62 96 ASN A O 1
ATOM 750 N N . ARG A 1 97 ? -1.381 -12.315 -6.515 1.00 81.00 97 ARG A N 1
ATOM 751 C CA . ARG A 1 97 ? -1.471 -11.408 -5.364 1.00 81.00 97 ARG A CA 1
ATOM 752 C C . ARG A 1 97 ? -2.929 -11.074 -5.044 1.00 81.00 97 ARG A C 1
ATOM 754 O O . ARG A 1 97 ? -3.304 -11.140 -3.878 1.00 81.00 97 ARG A O 1
ATOM 761 N N . ARG A 1 98 ? -3.769 -10.835 -6.057 1.00 81.19 98 ARG A N 1
ATOM 762 C CA . ARG A 1 98 ? -5.215 -10.597 -5.903 1.00 81.19 98 ARG A CA 1
ATOM 763 C C . ARG A 1 98 ? -5.949 -11.807 -5.316 1.00 81.19 98 ARG A C 1
ATOM 765 O O . ARG A 1 98 ? -6.777 -11.623 -4.428 1.00 81.19 98 ARG A O 1
ATOM 772 N N . GLU A 1 99 ? -5.615 -13.023 -5.746 1.00 80.38 99 GLU A N 1
ATOM 773 C CA . GLU A 1 99 ? -6.204 -14.261 -5.204 1.00 80.38 99 GLU A CA 1
ATOM 774 C C . GLU A 1 99 ? -5.928 -14.427 -3.703 1.00 80.38 99 GLU A C 1
ATOM 776 O O . GLU A 1 99 ? -6.825 -14.750 -2.924 1.00 80.38 99 GLU A O 1
ATOM 781 N N . ARG A 1 100 ? -4.690 -14.146 -3.275 1.00 87.81 100 ARG A N 1
ATOM 782 C CA . ARG A 1 100 ? -4.270 -14.268 -1.868 1.00 87.81 100 ARG A CA 1
ATOM 783 C C . ARG A 1 100 ? -4.759 -13.115 -0.989 1.00 87.81 100 ARG A C 1
ATOM 785 O O . ARG A 1 100 ? -4.953 -13.308 0.210 1.00 87.81 100 ARG A O 1
ATOM 792 N N . LEU A 1 101 ? -5.003 -11.941 -1.571 1.00 90.88 101 LEU A N 1
ATOM 793 C CA . LEU A 1 101 ? -5.351 -10.719 -0.843 1.00 90.88 101 LEU A CA 1
ATOM 794 C C . LEU A 1 101 ? -6.594 -10.873 0.037 1.00 90.88 101 LEU A C 1
ATOM 796 O O . LEU A 1 101 ? -6.608 -10.390 1.166 1.00 90.88 101 LEU A O 1
ATOM 800 N N . ARG A 1 102 ? -7.635 -11.555 -0.459 1.00 91.00 102 ARG A N 1
ATOM 801 C CA . ARG A 1 102 ? -8.878 -11.762 0.302 1.00 91.00 102 ARG A CA 1
ATOM 802 C C . ARG A 1 102 ? -8.616 -12.540 1.592 1.00 91.00 102 ARG A C 1
ATOM 804 O O . ARG A 1 102 ? -9.144 -12.178 2.639 1.00 91.00 102 ARG A O 1
ATOM 811 N N . HIS A 1 103 ? -7.790 -13.581 1.508 1.00 92.69 103 HIS A N 1
ATOM 812 C CA . HIS A 1 103 ? -7.394 -14.393 2.656 1.00 92.69 103 HIS A CA 1
ATOM 813 C C . HIS A 1 103 ? -6.539 -13.595 3.644 1.00 92.69 103 HIS A C 1
ATOM 815 O O . HIS A 1 103 ? -6.833 -13.571 4.836 1.00 92.69 103 HIS A O 1
ATOM 821 N N . ASP A 1 104 ? -5.522 -12.888 3.152 1.00 95.12 104 ASP A N 1
ATOM 822 C CA . ASP A 1 104 ? -4.627 -12.100 4.005 1.00 95.12 104 ASP A CA 1
ATOM 823 C C . ASP A 1 104 ? -5.382 -10.949 4.708 1.00 95.12 104 ASP A C 1
ATOM 825 O O . ASP A 1 104 ? -5.181 -10.705 5.899 1.00 95.12 104 ASP A O 1
ATOM 829 N N . LEU A 1 105 ? -6.324 -10.294 4.021 1.00 95.12 105 LEU A N 1
ATOM 830 C CA . LEU A 1 105 ? -7.191 -9.277 4.619 1.00 95.12 105 LEU A CA 1
ATOM 831 C C . LEU A 1 105 ? -8.123 -9.866 5.685 1.00 95.12 105 LEU A C 1
ATOM 833 O O . LEU A 1 105 ? -8.257 -9.287 6.762 1.00 95.12 105 LEU A O 1
ATOM 837 N N . ALA A 1 106 ? -8.734 -11.024 5.417 1.00 94.88 106 ALA A N 1
ATOM 838 C CA . ALA A 1 106 ? -9.581 -11.709 6.392 1.00 94.88 106 ALA A CA 1
ATOM 839 C C . ALA A 1 106 ? -8.806 -12.057 7.672 1.00 94.88 106 ALA A C 1
ATOM 841 O O . ALA A 1 106 ? -9.338 -11.906 8.770 1.00 94.88 106 ALA A O 1
ATOM 842 N N . LEU A 1 107 ? -7.532 -12.443 7.550 1.00 97.25 107 LEU A N 1
ATOM 843 C CA . LEU A 1 107 ? -6.672 -12.680 8.707 1.00 97.25 107 LEU A CA 1
ATOM 844 C C . LEU A 1 107 ? -6.415 -11.405 9.512 1.00 97.25 107 LEU A C 1
ATOM 846 O O . LEU A 1 107 ? -6.570 -11.435 10.731 1.00 97.25 107 LEU A O 1
ATOM 850 N N . LEU A 1 108 ? -6.088 -10.281 8.865 1.00 97.44 108 LEU A N 1
ATOM 851 C CA . LEU A 1 108 ? -5.901 -9.004 9.568 1.00 97.44 108 LEU A CA 1
ATOM 852 C C . LEU A 1 108 ? -7.169 -8.550 10.300 1.00 97.44 108 LEU A C 1
ATOM 854 O O . LEU A 1 108 ? -7.072 -8.023 11.410 1.00 97.44 108 LEU A O 1
ATOM 858 N N . VAL A 1 109 ? -8.341 -8.794 9.708 1.00 96.62 109 VAL A N 1
ATOM 859 C CA . VAL A 1 109 ? -9.635 -8.543 10.356 1.00 96.62 109 VAL A CA 1
ATOM 860 C C . VAL A 1 109 ? -9.849 -9.484 11.539 1.00 96.62 109 VAL A C 1
ATOM 862 O O . VAL A 1 109 ? -10.201 -9.032 12.624 1.00 96.62 109 VAL A O 1
ATOM 865 N N . SER A 1 110 ? -9.563 -10.779 11.383 1.00 97.25 110 SER A N 1
ATOM 866 C CA . SER A 1 110 ? -9.699 -11.762 12.468 1.00 97.25 110 SER A CA 1
ATOM 867 C C . SER A 1 110 ? -8.758 -11.497 13.647 1.00 97.25 110 SER A C 1
ATOM 869 O O . SER A 1 110 ? -9.117 -11.747 14.794 1.00 97.25 110 SER A O 1
ATOM 871 N N . TYR A 1 111 ? -7.574 -10.938 13.380 1.00 97.56 111 TYR A N 1
ATOM 872 C CA . TYR A 1 111 ? -6.623 -10.507 14.404 1.00 97.56 111 TYR A CA 1
ATOM 873 C C . TYR A 1 111 ? -6.986 -9.155 15.032 1.00 97.56 111 TYR A C 1
ATOM 875 O O . TYR A 1 111 ? -6.283 -8.698 15.930 1.00 97.56 111 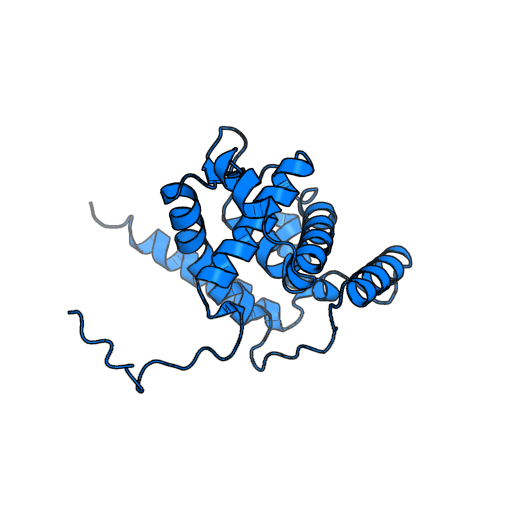TYR A O 1
ATOM 883 N N . GLY A 1 112 ? -8.053 -8.495 14.568 1.00 97.50 112 GLY A N 1
ATOM 884 C CA . GLY A 1 112 ? -8.477 -7.189 15.066 1.00 97.50 112 GLY A CA 1
ATOM 885 C C . GLY A 1 112 ? -7.505 -6.058 14.730 1.00 97.50 112 GLY A C 1
ATOM 886 O O . GLY A 1 112 ? -7.497 -5.041 15.419 1.00 97.50 112 GLY A O 1
ATOM 887 N N . LEU A 1 113 ? -6.664 -6.223 13.702 1.00 97.88 113 LEU A N 1
ATOM 888 C CA . LEU A 1 113 ? -5.699 -5.209 13.254 1.00 97.88 113 LEU A CA 1
ATOM 889 C C . LEU A 1 113 ? -6.294 -4.285 12.184 1.00 97.88 113 LEU A C 1
ATOM 891 O O . LEU A 1 113 ? -5.891 -3.132 12.053 1.00 97.88 113 LEU A O 1
ATOM 895 N N . VAL A 1 114 ? -7.264 -4.788 11.428 1.00 97.25 114 VAL A N 1
ATOM 896 C CA . VAL A 1 114 ? -8.032 -4.048 10.424 1.00 97.25 114 VAL A CA 1
ATOM 897 C C . VAL A 1 114 ? -9.510 -4.266 10.712 1.00 97.25 114 VAL A C 1
ATOM 899 O O . VAL A 1 114 ? -9.901 -5.319 11.204 1.00 97.25 114 VAL A O 1
ATOM 902 N N . GLU A 1 115 ? -10.343 -3.288 10.399 1.00 95.38 115 GLU A N 1
ATOM 903 C CA . GLU A 1 115 ? -11.793 -3.413 10.488 1.00 95.38 115 GLU A CA 1
ATOM 904 C C . GLU A 1 115 ? -12.466 -2.877 9.224 1.00 95.38 115 GLU A C 1
ATOM 906 O O . GLU A 1 115 ? -11.896 -2.063 8.492 1.00 95.38 115 GLU A O 1
ATOM 911 N N . LEU A 1 116 ? -13.679 -3.363 8.965 1.00 93.19 116 LEU A N 1
ATOM 912 C CA . LEU A 1 116 ? -14.556 -2.843 7.924 1.00 93.19 116 LEU A CA 1
ATOM 913 C C . LEU A 1 116 ? -15.490 -1.808 8.561 1.00 93.19 116 LEU A C 1
ATOM 915 O O . LEU A 1 116 ? -16.289 -2.161 9.426 1.00 93.19 116 LEU A O 1
ATOM 919 N N . SER A 1 117 ? -15.374 -0.550 8.146 1.00 87.94 117 SER A N 1
ATOM 920 C CA . SER A 1 117 ? -16.303 0.527 8.494 1.00 87.94 117 SER A CA 1
ATOM 921 C C . SER A 1 117 ? -17.214 0.866 7.311 1.00 87.94 117 SER A C 1
ATOM 923 O O . SER A 1 117 ? -17.036 0.351 6.205 1.00 87.94 117 SER A O 1
ATOM 925 N N . ASP A 1 118 ? -18.150 1.793 7.522 1.00 85.50 118 ASP A N 1
ATOM 926 C CA . ASP A 1 118 ? -19.025 2.325 6.466 1.00 85.50 118 ASP A CA 1
ATOM 927 C C . ASP A 1 118 ? -18.243 2.988 5.316 1.00 85.50 118 ASP A C 1
ATOM 929 O O . ASP A 1 118 ? -18.726 3.081 4.189 1.00 85.50 118 ASP A O 1
ATOM 933 N N . GLU A 1 119 ? -17.008 3.420 5.582 1.00 83.56 119 GLU A N 1
ATOM 934 C CA . GLU A 1 119 ? -16.115 4.035 4.601 1.00 83.56 119 GLU A CA 1
ATOM 935 C C . GLU A 1 119 ? -15.148 3.025 3.958 1.00 83.56 119 GLU A C 1
ATOM 937 O O . GLU A 1 119 ? -14.361 3.397 3.090 1.00 83.56 119 GLU A O 1
ATOM 942 N N . GLY A 1 120 ? -15.197 1.744 4.331 1.00 88.75 120 GLY A N 1
ATOM 943 C CA . GLY A 1 120 ? -14.318 0.689 3.820 1.00 88.75 120 GLY A CA 1
ATOM 944 C C . GLY A 1 120 ? -13.345 0.148 4.867 1.00 88.75 120 GLY A C 1
ATOM 945 O O . GLY A 1 120 ? -13.579 0.224 6.070 1.00 88.75 120 GLY A O 1
ATOM 946 N N . TYR A 1 121 ? -12.243 -0.446 4.414 1.00 93.44 121 TYR A N 1
ATOM 947 C CA . TYR A 1 121 ? -11.241 -1.020 5.310 1.00 93.44 121 TYR A CA 1
ATOM 948 C C . TYR A 1 121 ? -10.368 0.069 5.935 1.00 93.44 121 TYR A C 1
ATOM 950 O O . TYR A 1 121 ? -9.779 0.890 5.221 1.00 93.44 121 TYR A O 1
ATOM 958 N N . ARG A 1 122 ? -10.240 0.028 7.264 1.00 94.31 122 ARG A N 1
ATOM 959 C CA . ARG A 1 122 ? -9.397 0.933 8.055 1.00 94.31 122 ARG A CA 1
ATOM 960 C C . ARG A 1 122 ? -8.587 0.176 9.100 1.00 94.31 122 ARG A C 1
ATOM 962 O O . ARG A 1 122 ? -8.960 -0.920 9.518 1.00 94.31 122 ARG A O 1
ATOM 969 N N . ILE A 1 123 ? -7.476 0.762 9.528 1.00 95.81 123 ILE A N 1
ATOM 970 C CA . ILE A 1 123 ? -6.663 0.185 10.600 1.00 95.81 123 ILE A CA 1
ATOM 971 C C . ILE A 1 123 ? -7.318 0.433 11.967 1.00 95.81 123 ILE A C 1
ATOM 973 O O . ILE A 1 123 ? -7.880 1.503 12.201 1.00 95.81 123 ILE A O 1
ATOM 977 N N . THR A 1 124 ? -7.238 -0.539 12.876 1.00 97.00 124 THR A N 1
ATOM 978 C CA . THR A 1 124 ? -7.676 -0.363 14.272 1.00 97.00 124 THR A CA 1
ATOM 979 C C . THR A 1 124 ? -6.575 0.299 15.109 1.00 97.00 124 THR A C 1
ATOM 981 O O . THR A 1 124 ? -5.437 0.451 14.662 1.00 97.00 124 THR A O 1
ATOM 984 N N . SER A 1 125 ? -6.860 0.647 16.367 1.00 96.62 125 SER A N 1
ATOM 985 C CA . SER A 1 125 ? -5.833 1.122 17.310 1.00 96.62 125 SER A CA 1
ATOM 986 C C . SER A 1 125 ? -4.738 0.074 17.570 1.00 96.62 125 SER A C 1
ATOM 988 O O . SER A 1 125 ? -3.549 0.404 17.614 1.00 96.62 125 SER A O 1
ATOM 990 N N . ALA A 1 126 ? -5.122 -1.202 17.678 1.00 97.56 126 ALA A N 1
ATOM 991 C CA . ALA A 1 126 ? -4.189 -2.318 17.805 1.00 97.56 126 ALA A CA 1
ATOM 992 C C . ALA A 1 126 ? -3.345 -2.477 16.532 1.00 97.56 126 ALA A C 1
ATOM 994 O O . ALA A 1 126 ? -2.123 -2.592 16.610 1.00 97.56 126 ALA A O 1
ATOM 995 N N . GLY A 1 127 ? -3.979 -2.398 15.358 1.00 97.38 127 GLY A N 1
ATOM 996 C CA . GLY A 1 127 ? -3.290 -2.402 14.072 1.00 97.38 127 GLY A CA 1
ATOM 997 C C . GLY A 1 127 ? -2.281 -1.268 13.947 1.00 97.38 127 GLY A C 1
ATOM 998 O O . GLY A 1 127 ? -1.142 -1.514 13.559 1.00 97.38 127 GLY A O 1
ATOM 999 N N . SER A 1 128 ? -2.666 -0.050 14.332 1.00 96.94 128 SER A N 1
ATOM 1000 C CA . SER A 1 128 ? -1.793 1.126 14.309 1.00 96.94 128 SER A CA 1
ATOM 1001 C C . SER A 1 128 ? -0.559 0.909 15.188 1.00 96.94 128 SER A C 1
ATOM 1003 O O . SER A 1 128 ? 0.565 1.077 14.717 1.00 96.94 128 SER A O 1
ATOM 1005 N N . THR A 1 129 ? -0.755 0.395 16.406 1.00 97.56 129 THR A N 1
ATOM 1006 C CA . THR A 1 129 ? 0.338 0.051 17.332 1.00 97.56 129 THR A CA 1
ATOM 1007 C C . THR A 1 129 ? 1.290 -0.991 16.743 1.00 97.56 129 THR A C 1
ATOM 1009 O O . THR A 1 129 ? 2.506 -0.863 16.845 1.00 97.56 129 THR A O 1
ATOM 1012 N N . VAL A 1 130 ? 0.758 -2.034 16.104 1.00 97.44 130 VAL A N 1
ATOM 1013 C CA . VAL A 1 130 ? 1.587 -3.060 15.458 1.00 97.44 130 VAL A CA 1
ATOM 1014 C C . VAL A 1 130 ? 2.314 -2.476 14.244 1.00 97.44 130 VAL A C 1
ATOM 1016 O O . VAL A 1 130 ? 3.503 -2.720 14.061 1.00 97.44 130 VAL A O 1
ATOM 1019 N N . SER A 1 131 ? 1.641 -1.654 13.436 1.00 96.81 131 SER A N 1
ATOM 1020 C CA . SER A 1 131 ? 2.233 -1.026 12.252 1.00 96.81 131 SER A CA 1
ATOM 1021 C C . SER A 1 131 ? 3.374 -0.060 12.588 1.00 96.81 131 SER A C 1
ATOM 1023 O O . SER A 1 131 ? 4.323 0.044 11.808 1.00 96.81 131 SER A O 1
ATOM 1025 N N . SER A 1 132 ? 3.333 0.606 13.749 1.00 95.94 132 SER A N 1
ATOM 1026 C CA . SER A 1 132 ? 4.390 1.527 14.176 1.00 95.94 132 SER A CA 1
ATOM 1027 C C . SER A 1 132 ? 5.671 0.802 14.592 1.00 95.94 132 SER A C 1
ATOM 1029 O O . SER A 1 132 ? 6.739 1.393 14.533 1.00 95.94 132 SER A O 1
ATOM 1031 N N . GLN A 1 133 ? 5.587 -0.483 14.952 1.00 96.50 133 GLN A N 1
ATOM 1032 C CA . GLN A 1 133 ? 6.746 -1.307 15.325 1.00 96.50 133 GLN A CA 1
ATOM 1033 C C . GLN A 1 133 ? 7.556 -1.801 14.114 1.00 96.50 133 GLN A C 1
ATOM 1035 O O . GLN A 1 133 ? 8.644 -2.355 14.271 1.00 96.50 133 GLN A O 1
ATOM 1040 N N . PHE A 1 134 ? 7.058 -1.620 12.885 1.00 95.12 134 PHE A N 1
ATOM 1041 C CA . PHE A 1 134 ? 7.829 -1.928 11.680 1.00 95.12 134 PHE A CA 1
ATOM 1042 C C . PHE A 1 134 ? 8.834 -0.803 11.395 1.00 95.12 134 PHE A C 1
ATOM 1044 O O . PHE A 1 134 ? 8.580 0.071 10.566 1.00 95.12 134 PHE A O 1
ATOM 1051 N N . GLU A 1 135 ? 9.980 -0.848 12.071 1.00 93.12 135 GLU A N 1
ATOM 1052 C CA . GLU A 1 135 ? 11.046 0.174 12.023 1.00 93.12 135 GLU A CA 1
ATOM 1053 C C . GLU A 1 135 ? 12.162 -0.146 11.010 1.00 93.12 135 GLU A C 1
ATOM 1055 O O . GLU A 1 135 ? 13.193 0.518 10.940 1.00 93.12 135 GLU A O 1
ATOM 1060 N N . SER A 1 136 ? 12.001 -1.211 10.223 1.00 90.69 136 SER A N 1
ATOM 1061 C CA . SER A 1 136 ? 12.998 -1.575 9.212 1.00 90.69 136 SER A CA 1
ATOM 1062 C C . SER A 1 136 ? 13.037 -0.562 8.061 1.00 90.69 136 SER A C 1
ATOM 1064 O O . SER A 1 136 ? 11.992 -0.070 7.635 1.00 90.69 136 SER A O 1
ATOM 1066 N N . VAL A 1 137 ? 14.209 -0.395 7.436 1.00 88.12 137 VAL A N 1
ATOM 1067 C CA . VAL A 1 137 ? 14.373 0.400 6.200 1.00 88.12 137 VAL A CA 1
ATOM 1068 C C . VAL A 1 137 ? 13.376 -0.026 5.118 1.00 88.12 137 VAL A C 1
ATOM 1070 O O . VAL A 1 137 ? 12.826 0.812 4.407 1.00 88.12 137 VAL A O 1
ATOM 1073 N N . TYR A 1 138 ? 13.101 -1.329 5.004 1.00 87.62 138 TYR A N 1
ATOM 1074 C CA . TYR A 1 138 ? 12.112 -1.845 4.060 1.00 87.62 138 TYR A CA 1
ATOM 1075 C C . TYR A 1 138 ? 10.702 -1.316 4.344 1.00 87.62 138 TYR A C 1
ATOM 1077 O O . TYR A 1 138 ? 9.986 -0.951 3.417 1.00 87.62 138 TYR A O 1
ATOM 1085 N N . ALA A 1 139 ? 10.303 -1.269 5.614 1.00 91.88 139 ALA A N 1
ATOM 1086 C CA . ALA A 1 139 ? 8.988 -0.785 6.012 1.00 91.88 139 ALA A CA 1
ATOM 1087 C C . ALA A 1 139 ? 8.822 0.701 5.678 1.00 91.88 139 ALA A C 1
ATOM 1089 O O . ALA A 1 139 ? 7.812 1.072 5.085 1.00 91.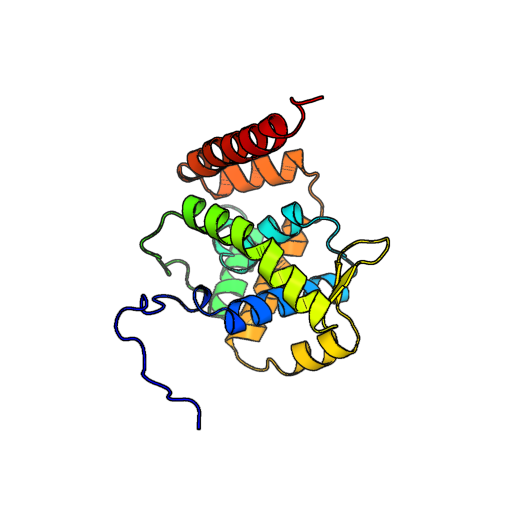88 139 ALA A O 1
ATOM 1090 N N . ASP A 1 140 ? 9.833 1.526 5.953 1.00 91.44 140 ASP A N 1
ATOM 1091 C CA . ASP A 1 140 ? 9.817 2.951 5.592 1.00 91.44 140 ASP A CA 1
ATOM 1092 C C . ASP A 1 140 ? 9.760 3.156 4.082 1.00 91.44 140 ASP A C 1
ATOM 1094 O O . ASP A 1 140 ? 8.963 3.944 3.571 1.00 91.44 140 ASP A O 1
ATOM 1098 N N . SER A 1 141 ? 10.548 2.373 3.352 1.00 90.75 141 SER A N 1
ATOM 1099 C CA . SER A 1 141 ? 10.523 2.357 1.893 1.00 90.75 141 SER A CA 1
ATOM 1100 C C . SER A 1 141 ? 9.121 2.022 1.381 1.00 90.75 141 SER A C 1
ATOM 1102 O O . SER A 1 141 ? 8.541 2.751 0.573 1.00 90.75 141 SER A O 1
ATOM 1104 N N . TYR A 1 142 ? 8.531 0.951 1.910 1.00 93.31 142 TYR A N 1
ATOM 1105 C CA . TYR A 1 142 ? 7.196 0.513 1.541 1.00 93.31 142 TYR A CA 1
ATOM 1106 C C . TYR A 1 142 ? 6.125 1.558 1.873 1.00 93.31 142 TYR A C 1
ATOM 1108 O O . TYR A 1 142 ? 5.252 1.785 1.039 1.00 93.31 142 TYR A O 1
ATOM 1116 N N . ARG A 1 143 ? 6.207 2.256 3.017 1.00 95.12 143 ARG A N 1
ATOM 1117 C CA . ARG A 1 143 ? 5.298 3.368 3.354 1.00 95.12 143 ARG A CA 1
ATOM 1118 C C . ARG A 1 143 ? 5.361 4.485 2.311 1.00 95.12 143 ARG A C 1
ATOM 1120 O O . ARG A 1 143 ? 4.317 4.934 1.839 1.00 95.12 143 ARG A O 1
ATOM 1127 N N . THR A 1 144 ? 6.564 4.881 1.891 1.00 94.00 144 THR A N 1
ATOM 1128 C CA . THR A 1 144 ? 6.762 5.900 0.844 1.00 94.00 144 THR A CA 1
ATOM 1129 C C . THR A 1 144 ? 6.148 5.457 -0.488 1.00 94.00 144 THR A C 1
ATOM 1131 O O . THR A 1 144 ? 5.445 6.223 -1.151 1.00 94.00 144 THR A O 1
ATOM 1134 N N . SER A 1 145 ? 6.345 4.193 -0.867 1.00 93.75 145 SER A N 1
ATOM 1135 C CA . SER A 1 145 ? 5.758 3.628 -2.087 1.00 93.75 145 SER A CA 1
ATOM 1136 C C . SER A 1 145 ? 4.229 3.516 -2.016 1.00 93.75 145 SER A C 1
ATOM 1138 O O . SER A 1 145 ? 3.527 3.901 -2.953 1.00 93.75 145 SER A O 1
ATOM 1140 N N . ALA A 1 146 ? 3.686 3.070 -0.881 1.00 95.69 146 ALA A N 1
ATOM 1141 C CA . ALA A 1 146 ? 2.250 3.016 -0.628 1.00 95.69 146 ALA A CA 1
ATOM 1142 C C 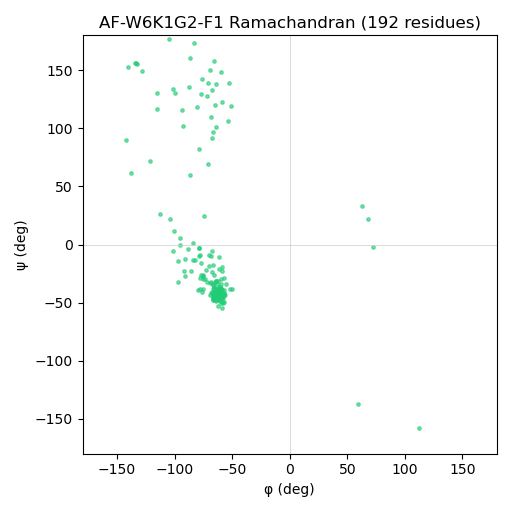. ALA A 1 146 ? 1.616 4.410 -0.715 1.00 95.69 146 ALA A C 1
ATOM 1144 O O . ALA A 1 146 ? 0.589 4.587 -1.371 1.00 95.69 146 ALA A O 1
ATOM 1145 N N . ALA A 1 147 ? 2.264 5.425 -0.138 1.00 95.69 147 ALA A N 1
ATOM 1146 C CA . ALA A 1 147 ? 1.821 6.810 -0.227 1.00 95.69 147 ALA A CA 1
ATOM 1147 C C . ALA A 1 147 ? 1.772 7.312 -1.681 1.00 95.69 147 ALA A C 1
ATOM 1149 O O . ALA A 1 147 ? 0.806 7.973 -2.076 1.00 95.69 147 ALA A O 1
ATOM 1150 N N . LEU A 1 148 ? 2.779 6.973 -2.494 1.00 93.81 148 LEU A N 1
ATOM 1151 C CA . LEU A 1 148 ? 2.804 7.280 -3.925 1.00 93.81 148 LEU A CA 1
ATOM 1152 C C . LEU A 1 148 ? 1.663 6.577 -4.677 1.00 93.81 148 LEU A C 1
ATOM 1154 O O . LEU A 1 148 ? 0.956 7.234 -5.448 1.00 93.81 148 LEU A O 1
ATOM 1158 N N . ALA A 1 149 ? 1.468 5.277 -4.438 1.00 94.25 149 ALA A N 1
ATOM 1159 C CA . ALA A 1 149 ? 0.414 4.484 -5.066 1.00 94.25 149 ALA A CA 1
ATOM 1160 C C . ALA A 1 149 ? -0.973 5.053 -4.740 1.00 94.25 149 ALA A C 1
ATOM 1162 O O . ALA A 1 149 ? -1.751 5.359 -5.643 1.00 94.25 149 ALA A O 1
ATOM 1163 N N . LEU A 1 150 ? -1.255 5.308 -3.461 1.00 95.31 150 LEU A N 1
ATOM 1164 C CA . LEU A 1 150 ? -2.516 5.900 -3.014 1.00 95.31 150 LEU A CA 1
ATOM 1165 C C . LEU A 1 150 ? -2.737 7.291 -3.618 1.00 95.31 150 LEU A C 1
ATOM 1167 O O . LEU A 1 150 ? -3.838 7.602 -4.068 1.00 95.31 150 LEU A O 1
ATOM 1171 N N . ARG A 1 151 ? -1.700 8.136 -3.688 1.00 94.19 151 ARG A N 1
ATOM 1172 C CA . ARG A 1 151 ? -1.788 9.462 -4.321 1.00 94.19 151 ARG A CA 1
ATOM 1173 C C . ARG A 1 151 ? -2.176 9.386 -5.800 1.00 94.19 151 ARG A C 1
ATOM 1175 O O . ARG A 1 151 ? -2.949 10.231 -6.242 1.00 94.19 151 ARG A O 1
ATOM 1182 N N . ARG A 1 152 ? -1.664 8.406 -6.552 1.00 92.12 152 ARG A N 1
ATOM 1183 C CA . ARG A 1 152 ? -1.976 8.246 -7.984 1.00 92.12 152 ARG A CA 1
ATOM 1184 C C . ARG A 1 152 ? -3.318 7.568 -8.233 1.00 92.12 152 ARG A C 1
ATOM 1186 O O . ARG A 1 152 ? -4.015 7.942 -9.170 1.00 92.12 152 ARG A O 1
ATOM 1193 N N . LEU A 1 153 ? -3.662 6.569 -7.425 1.00 93.69 153 LEU A N 1
ATOM 1194 C CA . LEU A 1 153 ? -4.741 5.637 -7.745 1.00 93.69 153 LEU A CA 1
ATOM 1195 C C . LEU A 1 153 ? -6.078 5.991 -7.086 1.00 93.69 153 LEU A C 1
ATOM 1197 O O . LEU A 1 153 ? -7.124 5.758 -7.690 1.00 93.69 153 LEU A O 1
ATOM 1201 N N . VAL A 1 154 ? -6.076 6.588 -5.888 1.00 94.19 154 VAL A N 1
ATOM 1202 C CA . VAL A 1 154 ? -7.315 6.966 -5.178 1.00 94.19 154 VAL A CA 1
ATOM 1203 C C . VAL A 1 154 ? -8.215 7.906 -5.997 1.00 94.19 154 VAL A C 1
ATOM 1205 O O . VAL A 1 154 ? -9.410 7.634 -6.061 1.00 94.19 154 VAL A O 1
ATOM 1208 N N . PRO A 1 155 ? -7.700 8.933 -6.705 1.00 93.75 155 PRO A N 1
ATOM 1209 C CA . PRO A 1 155 ? -8.545 9.834 -7.498 1.00 93.75 155 PRO A CA 1
ATOM 1210 C C . PRO A 1 155 ? -9.198 9.193 -8.735 1.00 93.75 155 PRO A C 1
ATOM 1212 O O . PRO A 1 155 ? -10.007 9.832 -9.409 1.00 93.75 155 PRO A O 1
ATOM 1215 N N . LEU A 1 156 ? -8.814 7.967 -9.104 1.00 93.31 156 LEU A N 1
ATOM 1216 C CA . LEU A 1 156 ? -9.298 7.310 -10.314 1.00 93.31 156 LEU A CA 1
ATOM 1217 C C . LEU A 1 156 ? -10.598 6.550 -10.040 1.00 93.31 156 LEU A C 1
ATOM 1219 O O . LEU A 1 156 ? -10.690 5.787 -9.078 1.00 93.31 156 LEU A O 1
ATOM 1223 N N . SER A 1 157 ? -11.574 6.689 -10.941 1.00 92.44 157 SER A N 1
ATOM 1224 C CA . SER A 1 157 ? -12.720 5.774 -11.000 1.00 92.44 157 SER A CA 1
ATOM 1225 C C . SER A 1 157 ? -12.266 4.371 -11.395 1.00 92.44 157 SER A C 1
ATOM 1227 O O . SER A 1 157 ? -11.237 4.228 -12.052 1.00 92.44 157 SER A O 1
ATOM 1229 N N . ASP A 1 158 ? -13.045 3.341 -11.069 1.00 89.75 158 ASP A N 1
ATOM 1230 C CA . ASP A 1 158 ? -12.645 1.946 -11.310 1.00 89.75 158 ASP A CA 1
ATOM 1231 C C . ASP A 1 158 ? -12.315 1.674 -12.786 1.00 89.75 158 ASP A C 1
ATOM 1233 O O . ASP A 1 158 ? -11.261 1.127 -13.100 1.00 89.75 158 ASP A O 1
ATOM 1237 N N . LYS A 1 159 ? -13.121 2.198 -13.723 1.00 89.56 159 LYS A N 1
ATOM 1238 C CA . LYS A 1 159 ? -12.832 2.098 -15.168 1.00 89.56 159 LYS A CA 1
ATOM 1239 C C . LYS A 1 159 ? -11.498 2.745 -15.558 1.00 89.56 159 LYS A C 1
ATOM 1241 O O . LYS A 1 159 ? -10.802 2.251 -16.444 1.00 89.56 159 LYS A O 1
ATOM 1246 N N . ARG A 1 160 ? -11.147 3.883 -14.945 1.00 92.00 160 ARG A N 1
ATOM 1247 C CA . ARG A 1 160 ? -9.867 4.563 -15.207 1.00 92.00 160 ARG A CA 1
ATOM 1248 C C . ARG A 1 160 ? -8.712 3.834 -14.533 1.00 92.00 160 ARG A C 1
ATOM 1250 O O . ARG A 1 160 ? -7.654 3.743 -15.142 1.00 92.00 160 ARG A O 1
ATOM 1257 N N . LEU A 1 161 ? -8.926 3.310 -13.329 1.00 90.50 161 LEU A N 1
ATOM 1258 C CA . LEU A 1 161 ? -7.956 2.522 -12.580 1.00 90.50 161 LEU A CA 1
ATOM 1259 C C . LEU A 1 161 ? -7.525 1.294 -13.385 1.00 90.50 161 LEU A C 1
ATOM 1261 O O . LEU A 1 161 ? -6.332 1.124 -13.616 1.00 90.50 161 LEU A O 1
ATOM 1265 N N . THR A 1 162 ? -8.480 0.514 -13.901 1.00 88.44 162 THR A N 1
ATOM 1266 C CA . THR A 1 162 ? -8.196 -0.651 -14.751 1.00 88.44 162 THR A CA 1
ATOM 1267 C C . THR A 1 162 ? -7.408 -0.265 -15.999 1.00 88.44 162 THR A C 1
ATOM 1269 O O . THR A 1 162 ? -6.369 -0.857 -16.271 1.00 88.44 162 THR A O 1
ATOM 1272 N N . ARG A 1 163 ? -7.837 0.777 -16.725 1.00 88.69 163 ARG A N 1
ATOM 1273 C CA . ARG A 1 163 ? -7.150 1.222 -17.950 1.00 88.69 163 ARG A CA 1
ATOM 1274 C C . ARG A 1 163 ? -5.714 1.678 -17.686 1.00 88.69 163 ARG A C 1
ATOM 1276 O O . ARG A 1 163 ? -4.808 1.346 -18.444 1.00 88.69 163 ARG A O 1
ATOM 1283 N N . VAL A 1 164 ? -5.506 2.455 -16.623 1.00 89.50 164 VAL A N 1
ATOM 1284 C CA . VAL A 1 164 ? -4.172 2.923 -16.230 1.00 89.50 164 VAL A CA 1
ATOM 1285 C C . VAL A 1 164 ? -3.301 1.735 -15.818 1.00 89.50 164 VAL A C 1
ATOM 1287 O O . VAL A 1 164 ? -2.174 1.622 -16.294 1.00 89.50 164 VAL A O 1
ATOM 1290 N N . ALA A 1 165 ? -3.839 0.803 -15.030 1.00 86.62 165 ALA A N 1
ATOM 1291 C CA . ALA A 1 165 ? -3.124 -0.405 -14.637 1.00 86.62 165 ALA A CA 1
ATOM 1292 C C . ALA A 1 165 ? -2.717 -1.261 -15.849 1.00 86.62 165 ALA A C 1
ATOM 1294 O O . ALA A 1 165 ? -1.561 -1.665 -15.935 1.00 86.62 165 ALA A O 1
ATOM 1295 N N . GLN A 1 166 ? -3.620 -1.472 -16.814 1.00 84.12 166 GLN A N 1
ATOM 1296 C CA . GLN A 1 166 ? -3.317 -2.163 -18.073 1.00 84.12 166 GLN A CA 1
ATOM 1297 C C . GLN A 1 166 ? -2.185 -1.460 -18.837 1.00 84.12 166 GLN A C 1
ATOM 1299 O O . GLN A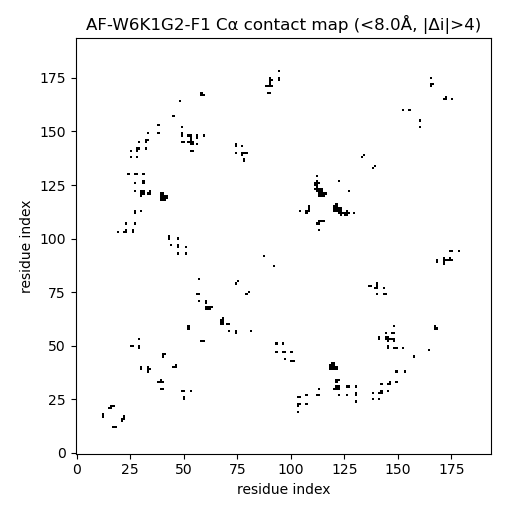 1 166 ? -1.249 -2.120 -19.283 1.00 84.12 166 GLN A O 1
ATOM 1304 N N . SER A 1 167 ? -2.215 -0.124 -18.928 1.00 85.56 167 SER A N 1
ATOM 1305 C CA . SER A 1 167 ? -1.163 0.635 -19.618 1.00 85.56 167 SER A CA 1
ATOM 1306 C C . SER A 1 167 ? 0.214 0.490 -18.959 1.00 85.56 167 SER A C 1
ATOM 1308 O O . SER A 1 167 ? 1.215 0.351 -19.656 1.00 85.56 167 SER A O 1
ATOM 1310 N N . TRP A 1 168 ? 0.270 0.452 -17.624 1.00 85.44 168 TRP A N 1
ATOM 1311 C CA . TRP A 1 168 ? 1.512 0.282 -16.863 1.00 85.44 168 TRP A CA 1
ATOM 1312 C C . TRP A 1 168 ? 2.043 -1.152 -16.880 1.00 85.44 168 TRP A C 1
ATOM 1314 O O . TRP A 1 168 ? 3.245 -1.373 -16.762 1.00 85.44 168 TRP A O 1
ATOM 1324 N N . LEU A 1 169 ? 1.160 -2.136 -17.043 1.00 78.94 169 LEU A N 1
ATOM 1325 C CA . LEU A 1 169 ? 1.530 -3.546 -17.157 1.00 78.94 169 LEU A CA 1
ATOM 1326 C C . LEU A 1 169 ? 1.975 -3.934 -18.580 1.00 78.94 169 LEU A C 1
ATOM 1328 O O . LEU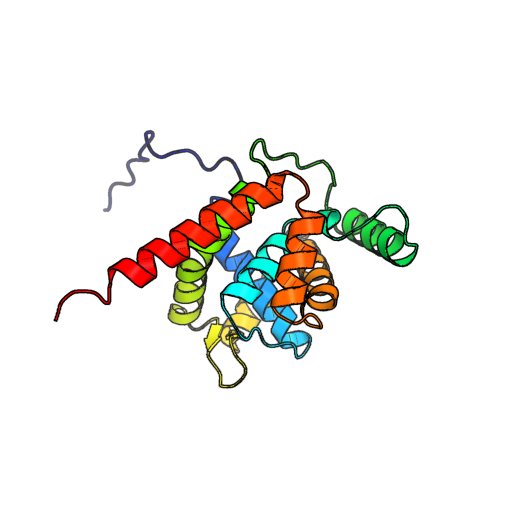 A 1 169 ? 2.575 -4.997 -18.758 1.00 78.94 169 LEU A O 1
ATOM 1332 N N . GLY A 1 170 ? 1.727 -3.091 -19.588 1.00 72.94 170 GLY A N 1
ATOM 1333 C CA . GLY A 1 170 ? 2.158 -3.318 -20.972 1.00 72.94 170 GLY A CA 1
ATOM 1334 C C . GLY A 1 170 ? 1.601 -4.621 -21.558 1.00 72.94 170 GLY A C 1
ATOM 1335 O O . GLY A 1 170 ? 0.448 -4.970 -21.315 1.00 72.94 170 GLY A O 1
ATOM 1336 N N . GLU A 1 171 ? 2.423 -5.385 -22.288 1.00 57.44 171 GLU A N 1
ATOM 1337 C CA . GLU A 1 171 ? 2.044 -6.687 -22.882 1.00 57.44 171 GLU A CA 1
ATOM 1338 C C . GLU A 1 171 ? 1.581 -7.729 -21.845 1.00 57.44 171 GLU A C 1
ATOM 1340 O O . GLU A 1 171 ? 0.867 -8.672 -22.179 1.00 57.44 171 GLU A O 1
ATOM 1345 N N . SER A 1 172 ? 1.916 -7.543 -20.562 1.00 54.31 172 SER A N 1
ATOM 1346 C CA . SER A 1 172 ? 1.450 -8.421 -19.481 1.00 54.31 172 SER A CA 1
ATOM 1347 C C . SER A 1 172 ? 0.010 -8.144 -19.022 1.00 54.31 172 SER A C 1
ATOM 1349 O O . SER A 1 172 ? -0.518 -8.890 -18.197 1.00 54.31 172 SER A O 1
ATOM 1351 N N . SER A 1 173 ? -0.648 -7.123 -19.586 1.00 56.09 173 SER A N 1
ATOM 1352 C CA . SER A 1 173 ? -2.071 -6.823 -19.370 1.00 56.09 173 SER A CA 1
ATOM 1353 C C . SER A 1 173 ? -3.019 -7.874 -19.955 1.00 56.09 173 SER A C 1
ATOM 1355 O O . SER A 1 173 ? -4.102 -8.054 -19.410 1.00 56.09 173 SER A O 1
ATOM 1357 N N . LEU A 1 174 ? -2.594 -8.642 -20.968 1.00 56.03 174 LEU A N 1
ATOM 1358 C CA . LEU A 1 174 ? -3.383 -9.745 -21.543 1.00 56.03 174 LEU A CA 1
ATOM 1359 C C . LEU A 1 174 ? -3.770 -10.804 -20.496 1.00 56.03 174 LEU A C 1
ATOM 1361 O O . LEU A 1 174 ? -4.819 -11.433 -20.594 1.00 56.03 174 LEU A O 1
ATOM 1365 N N . TRP A 1 175 ? -2.947 -10.970 -19.457 1.00 55.00 175 TRP A N 1
ATOM 1366 C CA . TRP A 1 175 ? -3.257 -11.849 -18.331 1.00 55.00 175 TRP A CA 1
ATOM 1367 C C . TRP A 1 175 ? -4.360 -11.287 -17.429 1.00 55.00 175 TRP A C 1
ATOM 1369 O O . TRP A 1 175 ? -5.130 -12.063 -16.875 1.00 55.00 175 TRP A O 1
ATOM 1379 N N . LEU A 1 176 ? -4.473 -9.962 -17.288 1.00 57.72 176 LEU A N 1
ATOM 1380 C CA . LEU A 1 176 ? -5.574 -9.365 -16.529 1.00 57.72 176 LEU A CA 1
ATOM 1381 C C . LEU A 1 176 ? -6.919 -9.677 -17.174 1.00 57.72 176 LEU A C 1
ATOM 1383 O O . LEU A 1 176 ? -7.845 -10.038 -16.457 1.00 57.72 176 LEU A O 1
ATOM 1387 N N . ASP A 1 177 ? -7.000 -9.562 -18.500 1.00 59.25 177 ASP A N 1
ATOM 1388 C CA . ASP A 1 177 ? -8.235 -9.798 -19.247 1.00 59.25 177 ASP A CA 1
ATOM 1389 C C . ASP A 1 177 ? -8.614 -11.290 -19.219 1.00 59.25 177 ASP A C 1
ATOM 1391 O O . ASP A 1 177 ? -9.752 -11.627 -18.904 1.00 59.25 177 ASP A O 1
ATOM 1395 N N . LEU A 1 178 ? -7.643 -12.194 -19.414 1.00 54.34 178 LEU A N 1
ATOM 1396 C CA . LEU A 1 178 ? -7.871 -13.645 -19.351 1.00 54.34 178 LEU A CA 1
ATOM 1397 C C . LEU A 1 178 ? -8.381 -14.112 -17.975 1.00 54.34 178 LEU A C 1
ATOM 1399 O O . LEU A 1 178 ? -9.272 -14.953 -17.896 1.00 54.34 178 LEU A O 1
ATOM 1403 N N . PHE A 1 179 ? -7.820 -13.591 -16.880 1.00 52.34 179 PHE A N 1
ATOM 1404 C CA . PHE A 1 179 ? -8.224 -13.997 -15.530 1.00 52.34 179 PHE A CA 1
ATOM 1405 C C . PHE A 1 179 ? -9.432 -13.220 -14.990 1.00 52.34 179 PHE A C 1
ATOM 1407 O O . PHE A 1 179 ? -10.128 -13.733 -14.113 1.00 52.34 179 PHE A O 1
ATOM 1414 N N . ALA A 1 180 ? -9.716 -12.019 -15.505 1.00 56.75 180 ALA A N 1
ATOM 1415 C CA . ALA A 1 180 ? -10.989 -11.348 -15.255 1.00 56.75 180 ALA A CA 1
ATOM 1416 C C . ALA A 1 180 ? -12.156 -12.182 -15.812 1.00 56.75 180 ALA A C 1
ATOM 1418 O O . ALA A 1 180 ? -13.101 -12.448 -15.072 1.00 56.75 180 ALA A O 1
ATOM 1419 N N . ASP A 1 181 ? -12.025 -12.701 -17.040 1.00 51.31 181 ASP A N 1
ATOM 1420 C CA . ASP A 1 181 ? -13.028 -13.582 -17.658 1.00 51.31 181 ASP A CA 1
ATOM 1421 C C . ASP A 1 181 ? -13.231 -14.892 -16.873 1.00 51.31 181 ASP A C 1
ATOM 1423 O O . ASP A 1 181 ? -14.360 -15.343 -16.684 1.00 51.31 181 ASP A O 1
ATOM 1427 N N . VAL A 1 182 ? -12.164 -15.503 -16.342 1.00 49.62 182 VAL A N 1
ATOM 1428 C CA . VAL A 1 182 ? -12.286 -16.713 -15.500 1.00 49.62 182 VAL A CA 1
ATOM 1429 C C . VAL A 1 182 ? -13.015 -16.415 -14.179 1.00 49.62 182 VAL A C 1
ATOM 1431 O O . VAL A 1 182 ? -13.810 -17.234 -13.710 1.00 49.62 182 VAL A O 1
ATOM 1434 N N . GLY A 1 183 ? -12.802 -15.236 -13.588 1.00 46.34 183 GLY A N 1
ATOM 1435 C CA . GLY A 1 183 ? -13.541 -14.785 -12.403 1.00 46.34 183 GLY A CA 1
ATOM 1436 C C . GLY A 1 183 ? -15.048 -14.638 -12.657 1.00 46.34 183 GLY A C 1
ATOM 1437 O O . GLY A 1 183 ? -15.857 -15.078 -11.836 1.00 46.34 183 GLY A O 1
ATOM 1438 N N . ASP A 1 184 ? -15.431 -14.113 -13.820 1.00 47.47 184 ASP A N 1
ATOM 1439 C CA . ASP A 1 184 ? -16.836 -13.938 -14.213 1.00 47.47 184 ASP A CA 1
ATOM 1440 C C . ASP A 1 184 ? -17.512 -15.265 -14.622 1.00 47.47 184 ASP A C 1
ATOM 1442 O O . ASP A 1 184 ? -18.701 -15.487 -14.365 1.00 47.47 184 ASP A O 1
ATOM 1446 N N . LEU A 1 185 ? -16.754 -16.225 -15.163 1.00 39.47 185 LEU A N 1
ATOM 1447 C CA . LEU A 1 185 ? -17.257 -17.574 -15.458 1.00 39.47 185 LEU A CA 1
ATOM 1448 C C . LEU A 1 185 ? -17.547 -18.392 -14.187 1.00 39.47 185 LEU A C 1
ATOM 1450 O O . LEU A 1 185 ? -18.488 -19.186 -14.154 1.00 39.47 185 LEU A O 1
ATOM 1454 N N . THR A 1 186 ? -16.781 -18.193 -13.111 1.00 39.69 186 THR A N 1
ATOM 1455 C CA . THR A 1 186 ? -17.013 -18.912 -11.842 1.00 39.69 186 THR A CA 1
ATOM 1456 C C . THR A 1 186 ? -18.173 -18.343 -11.027 1.00 39.69 186 THR A C 1
ATOM 1458 O O . THR A 1 186 ? -18.844 -19.101 -10.330 1.00 39.69 186 THR A O 1
ATOM 1461 N N . THR A 1 187 ? -18.467 -17.045 -11.145 1.00 40.38 187 THR A N 1
ATOM 1462 C CA . THR A 1 187 ? -19.626 -16.422 -10.481 1.00 40.38 187 THR A CA 1
ATOM 1463 C C . THR A 1 187 ? -20.938 -16.726 -11.209 1.00 40.38 187 THR A C 1
ATOM 1465 O O . THR A 1 187 ? -21.933 -17.048 -10.556 1.00 40.38 187 THR A O 1
ATOM 1468 N N . SER A 1 188 ? -20.927 -16.755 -12.547 1.00 37.84 188 SER A N 1
ATOM 1469 C CA . SER A 1 188 ? -22.088 -17.139 -13.372 1.00 37.84 188 SER A CA 1
ATOM 1470 C C . SER A 1 188 ? -22.453 -18.631 -13.300 1.00 37.84 188 SER A C 1
ATOM 1472 O O . SER A 1 188 ? -23.590 -19.003 -13.586 1.00 37.84 188 SER A O 1
ATOM 1474 N N . SER A 1 189 ? -21.536 -19.491 -12.846 1.00 38.41 189 SER A N 1
ATOM 1475 C CA . SER A 1 189 ? -21.785 -20.933 -12.686 1.00 38.41 189 SER A CA 1
ATOM 1476 C C . SER A 1 189 ? -22.588 -21.297 -11.424 1.00 38.41 189 SER A C 1
ATOM 1478 O O . SER A 1 189 ? -23.024 -22.439 -11.287 1.00 38.41 189 SER A O 1
ATOM 1480 N N . THR A 1 190 ? -22.811 -20.350 -10.503 1.00 41.41 190 THR A N 1
ATOM 1481 C CA . THR A 1 190 ? -23.496 -20.596 -9.214 1.00 41.41 190 THR A CA 1
ATOM 1482 C C . THR A 1 190 ? -24.963 -20.156 -9.155 1.00 41.41 190 THR A C 1
ATOM 1484 O O . THR A 1 190 ? -25.638 -20.480 -8.182 1.00 41.41 190 THR A O 1
ATOM 1487 N N . GLU A 1 191 ? -25.500 -19.490 -10.181 1.00 39.56 191 GLU A N 1
ATOM 1488 C CA . GLU A 1 191 ? -26.907 -19.027 -10.199 1.00 39.56 191 GLU A CA 1
ATOM 1489 C C . GLU A 1 191 ? -27.865 -19.919 -11.009 1.00 39.56 191 GLU A C 1
ATOM 1491 O O . GLU A 1 191 ? -29.016 -19.564 -11.247 1.00 39.56 191 GLU A O 1
ATOM 1496 N N . GLY A 1 192 ? -27.429 -21.114 -11.404 1.00 40.72 192 GLY A N 1
ATOM 1497 C CA . GLY A 1 192 ? -28.153 -21.936 -12.368 1.00 40.72 192 GLY A CA 1
ATOM 1498 C C . GLY A 1 192 ? -28.762 -23.238 -11.861 1.00 40.72 192 GLY A C 1
ATOM 1499 O O . GLY A 1 192 ? -28.863 -24.128 -12.688 1.00 40.72 192 GLY A O 1
ATOM 1500 N N . HIS A 1 193 ? -29.120 -23.419 -10.583 1.00 38.28 193 HIS A N 1
ATOM 1501 C CA . HIS A 1 193 ? -29.938 -24.568 -10.131 1.00 38.28 193 HIS A CA 1
ATOM 1502 C C . HIS A 1 193 ? -30.941 -24.145 -9.039 1.00 38.28 193 HIS A C 1
ATOM 1504 O O . HIS A 1 193 ? -30.660 -24.211 -7.839 1.00 38.28 193 HIS A O 1
ATOM 1510 N N . ARG A 1 194 ? -32.135 -23.735 -9.474 1.00 37.50 194 ARG A N 1
ATOM 1511 C CA . ARG A 1 194 ? -33.401 -23.913 -8.753 1.00 37.50 194 ARG A CA 1
ATOM 1512 C C . ARG A 1 194 ? -34.471 -24.345 -9.739 1.00 37.50 194 ARG A C 1
ATOM 1514 O O . ARG A 1 194 ? -34.465 -23.795 -10.860 1.00 37.50 194 ARG A O 1
#

Mean predicted aligned error: 10.11 Å

Sequence (194 aa):
MPDHSLDLSSPVPQAPDDYQRFRLGQLLLLVAVATEQGKPVHTIDRLGYYDFFAANPFLMLGDSDAGDQKAATEMRLAGFRQKQLSYTAPGARFVNRRERLRHDLALLVSYGLVELSDEGYRITSAGSTVSSQFESVYADSYRTSAALALRRLVPLSDKRLTRVAQSWLGESSLWLDLFADVGDLTTSSTEGHR